Protein AF-A0A7C1C6P3-F1 (afdb_monomer)

pLDDT: mean 84.67, std 17.14, range [31.2, 98.12]

Sequence (356 aa):
MSQNGHCPDIPPSPVPVIIPATDHPIKVHDIDGEALKVLYRLRDAGFAGYLVGGGVRDLYLGQRPKDFDISTNARPGQLRKLFRNSRTIGRRFRLVQVFFRGGKIIEVSTLRSRSEYDINDIDKVLPSNNTFGTLPEDAFRRDLTINSLFYEIEHNTIIDYVGGVKDLDQGIIRIVGEPDRRVTRDPVRIMRVVRHAARNGFRIEEQSWQAIIRHRHKLDLCPPSRIRDELLRDLRSGKSEPWTRTVLKSRIFTTILPFYAEILDGARGRQRQQELLALTRVLDRLHGQSSDDYRIEIPDYMLFTTLLVPWAEERFDLLQQRLHGPAHHTLSREIRAELDSLFSERFNIKRLDKEA

Mean predicted aligned error: 8.85 Å

Foldseek 3Di:
DDDDDPPPPDPPQQAWDKAFPVRAQADPVLDDPVLVVVQVLCVVVVKHKWWFFPCVLCRRVVHRDPATEMEIQDDPVRVCVSQVQWDFDDDLFTWIWHADPPGDTHIYGFAQAQVVPPPPDPPDPDPPDGHGHDLSRSLLVDFWQLRSWIAGDPRRIIIHRACNVVCSVQLETETRDQQLSSCLRPVLSLLVSLLSCLLSVGYYDPRNLVSNLVCLLCVQVDALQSLLVSLLCCLQSLRVLSSLVVCLVSVSVCSSQVLCPCVLPDPCNVVLSVQLSVLSNVSSVLQVPADPVGGDDDDSVSSVCSVCVSVCCVVPVVVPDPDDDPVVVVSVVVSVVVCCVRCCVRNVCVCVVVPD

Structure (mmCIF, N/CA/C/O backbone):
data_AF-A0A7C1C6P3-F1
#
_entry.id   AF-A0A7C1C6P3-F1
#
loop_
_atom_site.group_PDB
_atom_site.id
_atom_site.type_symbol
_atom_site.label_atom_id
_atom_site.label_alt_id
_atom_site.label_comp_id
_atom_site.label_asym_id
_atom_site.label_entity_id
_atom_site.label_seq_id
_atom_site.pdbx_PDB_ins_code
_atom_site.Cartn_x
_atom_site.Cartn_y
_atom_site.Cartn_z
_atom_site.occupancy
_atom_site.B_iso_or_equiv
_atom_site.auth_seq_id
_atom_site.auth_comp_id
_atom_site.auth_asym_id
_atom_site.auth_atom_id
_atom_site.pdbx_PDB_model_num
ATOM 1 N N . MET A 1 1 ? 54.616 -21.916 -4.110 1.00 37.97 1 MET A N 1
ATOM 2 C CA . MET A 1 1 ? 53.605 -21.122 -3.381 1.00 37.97 1 MET A CA 1
ATOM 3 C C . MET A 1 1 ? 52.790 -20.343 -4.402 1.00 37.97 1 MET A C 1
ATOM 5 O O . MET A 1 1 ? 53.222 -19.284 -4.825 1.00 37.97 1 MET A O 1
ATOM 9 N N . SER A 1 2 ? 51.652 -20.886 -4.831 1.00 33.75 2 SER A N 1
ATOM 10 C CA . SER A 1 2 ? 50.686 -20.176 -5.677 1.00 33.75 2 SER A CA 1
ATOM 11 C C . SER A 1 2 ? 49.306 -20.503 -5.130 1.00 33.75 2 SER A C 1
ATOM 13 O O . SER A 1 2 ? 48.790 -21.593 -5.356 1.00 33.75 2 SER A O 1
ATOM 15 N N . GLN A 1 3 ? 48.762 -19.604 -4.311 1.00 35.50 3 GLN A N 1
ATOM 16 C CA . GLN A 1 3 ? 47.374 -19.696 -3.874 1.00 35.50 3 GLN A CA 1
ATOM 17 C C . GLN A 1 3 ? 46.509 -19.031 -4.942 1.00 35.50 3 GLN A C 1
ATOM 19 O O . GLN A 1 3 ? 46.567 -17.819 -5.140 1.00 35.50 3 GLN A O 1
ATOM 24 N N . ASN A 1 4 ? 45.747 -19.858 -5.654 1.00 35.75 4 ASN A N 1
ATOM 25 C CA . ASN A 1 4 ? 44.678 -19.425 -6.539 1.00 35.75 4 ASN A CA 1
ATOM 26 C C . ASN A 1 4 ? 43.612 -18.711 -5.703 1.00 35.75 4 ASN A C 1
ATOM 28 O O . ASN A 1 4 ? 43.002 -19.315 -4.820 1.00 35.75 4 ASN A O 1
ATOM 32 N N . GLY A 1 5 ? 43.399 -17.427 -5.991 1.00 34.41 5 GLY A N 1
ATOM 33 C CA . GLY A 1 5 ? 42.299 -16.652 -5.437 1.00 34.41 5 GLY A CA 1
ATOM 34 C C . GLY A 1 5 ? 40.970 -17.260 -5.871 1.00 34.41 5 GLY A C 1
ATOM 35 O O . GLY A 1 5 ? 40.598 -17.185 -7.039 1.00 34.41 5 GLY A O 1
ATOM 36 N N . HIS A 1 6 ? 40.270 -17.878 -4.923 1.00 33.25 6 HIS A N 1
ATOM 37 C CA . HIS A 1 6 ? 38.866 -18.238 -5.062 1.00 33.25 6 HIS A CA 1
ATOM 38 C C . HIS A 1 6 ? 38.069 -16.942 -5.256 1.00 33.25 6 HIS A C 1
ATOM 40 O O . HIS A 1 6 ? 37.935 -16.139 -4.332 1.00 33.25 6 HIS A O 1
ATOM 46 N N . CYS A 1 7 ? 37.574 -16.714 -6.472 1.00 32.69 7 CYS A N 1
ATOM 47 C CA . CYS A 1 7 ? 36.498 -15.758 -6.691 1.00 32.69 7 CYS A CA 1
ATOM 48 C C . CYS A 1 7 ? 35.269 -16.341 -5.975 1.00 32.69 7 CYS A C 1
ATOM 50 O O . CYS A 1 7 ? 34.936 -17.493 -6.253 1.00 32.69 7 CYS A O 1
ATOM 52 N N . PRO A 1 8 ? 34.637 -15.641 -5.019 1.00 39.59 8 PRO A N 1
ATOM 53 C CA . PRO A 1 8 ? 33.450 -16.174 -4.371 1.00 39.59 8 PRO A CA 1
ATOM 54 C C . PRO A 1 8 ? 32.361 -16.335 -5.433 1.00 39.59 8 PRO A C 1
ATOM 56 O O . PRO A 1 8 ? 32.031 -15.365 -6.117 1.00 39.59 8 PRO A O 1
ATOM 59 N N . ASP A 1 9 ? 31.844 -17.556 -5.580 1.00 36.41 9 ASP A N 1
ATOM 60 C CA . ASP A 1 9 ? 30.736 -17.883 -6.472 1.00 36.41 9 ASP A CA 1
ATOM 61 C C . ASP A 1 9 ? 29.579 -16.910 -6.221 1.00 36.41 9 ASP A C 1
ATOM 63 O O . ASP A 1 9 ? 28.888 -16.967 -5.200 1.00 36.41 9 ASP A O 1
ATOM 67 N N . ILE A 1 10 ? 29.389 -15.968 -7.146 1.00 42.03 10 ILE A N 1
ATOM 68 C CA . ILE A 1 10 ? 28.221 -15.095 -7.150 1.00 42.03 10 ILE A CA 1
ATOM 69 C C . ILE A 1 10 ? 27.036 -16.027 -7.421 1.00 42.03 10 ILE A C 1
ATOM 71 O O . ILE A 1 10 ? 27.019 -16.664 -8.479 1.00 42.03 10 ILE A O 1
ATOM 75 N N . PRO A 1 11 ? 26.057 -16.151 -6.505 1.00 47.84 11 PRO A N 1
ATOM 76 C CA . PRO A 1 11 ? 24.907 -17.007 -6.747 1.00 47.84 11 PRO A CA 1
ATOM 77 C C . PRO A 1 11 ? 24.248 -16.586 -8.068 1.00 47.84 11 PRO A C 1
ATOM 79 O O . PRO A 1 11 ? 24.132 -15.378 -8.319 1.00 47.84 11 PRO A O 1
ATOM 82 N N . PRO A 1 12 ? 23.836 -17.540 -8.926 1.00 52.31 12 PRO A N 1
ATOM 83 C CA . PRO A 1 12 ? 23.253 -17.214 -10.217 1.00 52.31 12 PRO A CA 1
ATOM 84 C C . PRO A 1 12 ? 22.088 -16.249 -10.010 1.00 52.31 12 PRO A C 1
ATOM 86 O O . PRO A 1 12 ? 21.225 -16.463 -9.152 1.00 52.31 12 PRO A O 1
ATOM 89 N N . SER A 1 13 ? 22.097 -15.149 -10.767 1.00 60.56 13 SER A N 1
ATOM 90 C CA . SER A 1 13 ? 21.002 -14.185 -10.720 1.00 60.56 13 SER A CA 1
ATOM 91 C C . SER A 1 13 ? 19.696 -14.920 -11.036 1.00 60.56 13 SER A C 1
ATOM 93 O O . SER A 1 13 ? 19.665 -15.694 -11.994 1.00 60.56 13 SER A O 1
ATOM 95 N N . PRO A 1 14 ? 18.635 -14.728 -10.236 1.00 77.56 14 PRO A N 1
ATOM 96 C CA . PRO A 1 14 ? 17.393 -15.465 -10.412 1.00 77.56 14 PRO A CA 1
ATOM 97 C C . PRO A 1 14 ? 16.841 -15.212 -11.815 1.00 77.56 14 PRO A C 1
ATOM 99 O O . PRO A 1 14 ? 16.717 -14.062 -12.240 1.00 77.56 14 PRO A O 1
ATOM 102 N N . VAL A 1 15 ? 16.550 -16.294 -12.537 1.00 86.31 15 VAL A N 1
ATOM 103 C CA . VAL A 1 15 ? 16.043 -16.238 -13.911 1.00 86.31 15 VAL A CA 1
ATOM 104 C C . VAL A 1 15 ? 14.578 -15.791 -13.867 1.00 86.31 15 VAL A C 1
ATOM 106 O O . VAL A 1 15 ? 13.793 -16.417 -13.150 1.00 86.31 15 VAL A O 1
ATOM 109 N N . PRO A 1 16 ? 14.193 -14.716 -14.577 1.00 93.38 16 PRO A N 1
ATOM 110 C CA . PRO A 1 16 ? 12.805 -14.281 -14.617 1.00 93.38 16 PRO A CA 1
ATOM 111 C C . PRO A 1 16 ? 11.959 -15.208 -15.489 1.00 93.38 16 PRO A C 1
ATOM 113 O O . PRO A 1 16 ? 12.439 -15.775 -16.472 1.00 93.38 16 PRO A O 1
ATOM 116 N N . VAL A 1 17 ? 10.669 -15.271 -15.181 1.00 95.75 17 VAL A N 1
ATOM 117 C CA . VAL A 1 17 ? 9.648 -15.691 -16.139 1.00 95.75 17 VAL A CA 1
ATOM 118 C C . VAL A 1 17 ? 9.300 -14.475 -16.994 1.00 95.75 17 VAL A C 1
ATOM 120 O O . VAL A 1 17 ? 8.946 -13.421 -16.463 1.00 95.75 17 VAL A O 1
ATOM 123 N N . ILE A 1 18 ? 9.432 -14.612 -18.312 1.00 96.81 18 ILE A N 1
ATOM 124 C CA . ILE A 1 18 ? 9.024 -13.591 -19.278 1.00 96.81 18 ILE A CA 1
ATOM 125 C C . ILE A 1 18 ? 7.661 -13.993 -19.824 1.00 96.81 18 ILE A C 1
ATOM 127 O O . ILE A 1 18 ? 7.536 -15.046 -20.446 1.00 96.81 18 ILE A O 1
ATOM 131 N N . ILE A 1 19 ? 6.649 -13.165 -19.581 1.00 97.00 19 ILE A N 1
ATOM 132 C CA . ILE A 1 19 ? 5.299 -13.373 -20.094 1.00 97.00 19 ILE A CA 1
ATOM 133 C C . ILE A 1 19 ? 5.159 -12.550 -21.382 1.00 97.00 19 ILE A C 1
ATOM 135 O O . ILE A 1 19 ? 5.253 -11.319 -21.313 1.00 97.00 19 ILE A O 1
ATOM 139 N N . PRO A 1 20 ? 4.977 -13.191 -22.551 1.00 96.69 20 PRO A N 1
ATOM 140 C CA . PRO A 1 20 ? 4.851 -12.491 -23.823 1.00 96.69 20 PRO A CA 1
ATOM 141 C C . PRO A 1 20 ? 3.512 -11.758 -23.956 1.00 96.69 20 PRO A C 1
ATOM 143 O O . PRO A 1 20 ? 2.540 -12.074 -23.272 1.00 96.69 20 PRO A O 1
ATOM 146 N N . ALA A 1 21 ? 3.441 -10.827 -24.911 1.00 95.00 21 ALA A N 1
ATOM 147 C CA . ALA A 1 21 ? 2.257 -10.006 -25.186 1.00 95.00 21 ALA A CA 1
ATOM 148 C C . ALA A 1 21 ? 0.962 -10.797 -25.463 1.00 95.00 21 ALA A C 1
ATOM 150 O O . ALA A 1 21 ? -0.143 -10.261 -25.321 1.00 95.00 21 ALA A O 1
ATOM 151 N N . THR A 1 22 ? 1.089 -12.050 -25.911 1.00 94.88 22 THR A N 1
ATOM 152 C CA . THR A 1 22 ? -0.028 -12.971 -26.167 1.00 94.88 22 THR A CA 1
ATOM 153 C C . THR A 1 22 ? -0.619 -13.557 -24.890 1.00 94.88 22 THR A C 1
ATOM 155 O O . THR A 1 22 ? -1.799 -13.898 -24.879 1.00 94.88 22 THR A O 1
ATOM 158 N N . ASP A 1 23 ? 0.171 -13.618 -23.818 1.00 95.25 23 ASP A N 1
ATOM 159 C CA . ASP A 1 23 ? -0.124 -14.399 -22.613 1.00 95.25 23 ASP A CA 1
ATOM 160 C C . ASP A 1 23 ? -0.458 -13.495 -21.416 1.00 95.25 23 ASP A C 1
ATOM 162 O O . ASP A 1 23 ? -0.578 -13.958 -20.284 1.00 95.25 23 ASP A O 1
ATOM 166 N N . HIS A 1 24 ? -0.629 -12.191 -21.653 1.00 95.88 24 HIS A N 1
ATOM 167 C CA . HIS A 1 24 ? -1.117 -11.245 -20.658 1.00 95.88 24 HIS A CA 1
ATOM 168 C C . HIS A 1 24 ? -2.112 -10.234 -21.255 1.00 95.88 24 HIS A C 1
ATOM 170 O O . HIS A 1 24 ? -2.052 -9.897 -22.445 1.00 95.88 24 HIS A O 1
ATOM 176 N N . PRO A 1 25 ? -3.019 -9.670 -20.437 1.00 95.25 25 PRO A N 1
ATOM 177 C CA . PRO A 1 25 ? -4.090 -8.811 -20.937 1.00 95.25 25 PRO A CA 1
ATOM 178 C C . PRO A 1 25 ? -3.646 -7.376 -21.249 1.00 95.25 25 PRO A C 1
ATOM 180 O O . PRO A 1 25 ? -4.317 -6.711 -22.032 1.00 95.25 25 PRO A O 1
ATOM 183 N N . ILE A 1 26 ? -2.518 -6.904 -20.700 1.00 94.94 26 ILE A N 1
ATOM 184 C CA . ILE A 1 26 ? -2.062 -5.509 -20.844 1.00 94.94 26 ILE A CA 1
ATOM 185 C C . ILE A 1 26 ? -1.855 -5.144 -22.319 1.00 94.94 26 ILE A C 1
ATOM 187 O O . ILE A 1 26 ? -1.098 -5.823 -23.021 1.00 94.94 26 ILE A O 1
ATOM 191 N N . LYS A 1 27 ? -2.478 -4.049 -22.774 1.00 91.56 27 LYS A N 1
ATOM 192 C CA . LYS A 1 27 ? -2.242 -3.460 -24.097 1.00 91.56 27 LYS A CA 1
ATOM 193 C C . LYS A 1 27 ? -1.621 -2.073 -23.969 1.00 91.56 27 LYS A C 1
ATOM 195 O O . LYS A 1 27 ? -1.894 -1.324 -23.039 1.00 91.56 27 LYS A O 1
ATOM 200 N N . VAL A 1 28 ? -0.802 -1.699 -24.954 1.00 88.31 28 VAL A N 1
ATOM 201 C CA . VAL A 1 28 ? -0.086 -0.409 -24.954 1.00 88.31 28 VAL A CA 1
ATOM 202 C C . VAL A 1 28 ? -1.040 0.784 -24.906 1.00 88.31 28 VAL A C 1
ATOM 204 O O . VAL A 1 28 ? -0.722 1.784 -24.278 1.00 88.31 28 VAL A O 1
ATOM 207 N N . HIS A 1 29 ? -2.216 0.683 -25.530 1.00 88.69 29 HIS A N 1
ATOM 208 C CA . HIS A 1 29 ? -3.196 1.771 -25.537 1.00 88.69 29 HIS A CA 1
ATOM 209 C C . HIS A 1 29 ? -3.880 1.999 -24.178 1.00 88.69 29 HIS A C 1
ATOM 211 O O . HIS A 1 29 ? -4.458 3.063 -23.979 1.00 88.69 29 HIS A O 1
ATOM 217 N N . ASP A 1 30 ? -3.793 1.039 -23.250 1.00 89.12 30 ASP A N 1
ATOM 218 C CA . ASP A 1 30 ? -4.269 1.195 -21.869 1.00 89.12 30 ASP A CA 1
ATOM 219 C C . ASP A 1 30 ? -3.255 1.948 -20.995 1.00 89.12 30 ASP A C 1
ATOM 221 O O . ASP A 1 30 ? -3.569 2.389 -19.886 1.00 89.12 30 ASP A O 1
ATOM 225 N N . ILE A 1 31 ? -2.020 2.091 -21.483 1.00 92.06 31 ILE A N 1
ATOM 226 C CA . ILE A 1 31 ? -0.960 2.817 -20.798 1.00 92.06 31 ILE A CA 1
ATOM 227 C C . ILE A 1 31 ? -1.128 4.303 -21.072 1.00 92.06 31 ILE A C 1
ATOM 229 O O . ILE A 1 31 ? -1.311 4.753 -22.203 1.00 92.06 31 ILE A O 1
ATOM 233 N N . ASP A 1 32 ? -0.983 5.077 -20.009 1.00 92.06 32 ASP A N 1
ATOM 234 C CA . ASP A 1 32 ? -1.021 6.520 -20.068 1.00 92.06 32 ASP A CA 1
ATOM 235 C C . ASP A 1 32 ? -0.038 7.122 -21.088 1.00 92.06 32 ASP A C 1
ATOM 237 O O . ASP A 1 32 ? 1.150 6.785 -21.117 1.00 92.06 32 ASP A O 1
ATOM 241 N N . GLY A 1 33 ? -0.521 8.059 -21.909 1.00 93.38 33 GLY A N 1
ATOM 242 C CA . GLY A 1 33 ? 0.264 8.641 -22.999 1.00 93.38 33 GLY A CA 1
ATOM 243 C C . GLY A 1 33 ? 1.524 9.375 -22.526 1.00 93.38 33 GLY A C 1
ATOM 244 O O . GLY A 1 33 ? 2.540 9.397 -23.224 1.00 93.38 33 GLY A O 1
ATOM 245 N N . GLU A 1 34 ? 1.498 9.975 -21.340 1.00 94.81 34 GLU A N 1
ATOM 246 C CA . GLU A 1 34 ? 2.629 10.667 -20.736 1.00 94.81 34 GLU A CA 1
ATOM 247 C C . GLU A 1 34 ? 3.630 9.677 -20.146 1.00 94.81 34 GLU A C 1
ATOM 249 O O . GLU A 1 34 ? 4.834 9.863 -20.339 1.00 94.81 34 GLU A O 1
ATOM 254 N N . ALA A 1 35 ? 3.159 8.587 -19.535 1.00 95.25 35 ALA A N 1
ATOM 255 C CA . ALA A 1 35 ? 4.024 7.479 -19.137 1.00 95.25 35 ALA A CA 1
ATOM 256 C C . ALA A 1 35 ? 4.732 6.852 -20.354 1.00 95.25 35 ALA A C 1
ATOM 258 O O . ALA A 1 35 ? 5.953 6.681 -20.333 1.00 95.25 35 ALA A O 1
ATOM 259 N N . LEU A 1 36 ? 4.009 6.611 -21.457 1.00 95.56 36 LEU A N 1
ATOM 260 C CA . LEU A 1 36 ? 4.594 6.126 -22.714 1.00 95.56 36 LEU A CA 1
ATOM 261 C C . LEU A 1 36 ? 5.660 7.080 -23.261 1.00 95.56 36 LEU A C 1
ATOM 263 O O . LEU A 1 36 ? 6.747 6.638 -23.630 1.00 95.56 36 LEU A O 1
ATOM 267 N N . LYS A 1 37 ? 5.408 8.396 -23.260 1.00 95.81 37 LYS A N 1
ATOM 268 C CA . LYS A 1 37 ? 6.408 9.401 -23.674 1.00 95.81 37 LYS A CA 1
ATOM 269 C C . LYS A 1 37 ? 7.685 9.326 -22.838 1.00 95.81 37 LYS A C 1
ATOM 271 O O . LYS A 1 37 ? 8.775 9.486 -23.387 1.00 95.81 37 LYS A O 1
ATOM 276 N N . VAL A 1 38 ? 7.573 9.102 -21.525 1.00 96.75 38 VAL A N 1
ATOM 277 C CA . VAL A 1 38 ? 8.745 8.921 -20.652 1.00 96.75 38 VAL A CA 1
ATOM 278 C C . VAL A 1 38 ? 9.511 7.653 -21.030 1.00 96.75 38 VAL A C 1
ATOM 280 O O . VAL A 1 38 ? 10.732 7.719 -21.177 1.00 96.75 38 VAL A O 1
ATOM 283 N N . LEU A 1 39 ? 8.819 6.528 -21.228 1.00 96.56 39 LEU A N 1
ATOM 284 C CA . LEU A 1 39 ? 9.438 5.248 -21.589 1.00 96.56 39 LEU A CA 1
ATOM 285 C C . LEU A 1 39 ? 10.145 5.310 -22.949 1.00 96.56 39 LEU A C 1
ATOM 287 O O . LEU A 1 39 ? 11.308 4.924 -23.043 1.00 96.56 39 LEU A O 1
ATOM 291 N N . TYR A 1 40 ? 9.499 5.873 -23.976 1.00 96.38 40 TYR A N 1
ATOM 292 C CA . TYR A 1 40 ? 10.125 6.061 -25.288 1.00 96.38 40 TYR A CA 1
ATOM 293 C C . TYR A 1 40 ? 11.360 6.957 -25.206 1.00 96.38 40 TYR A C 1
ATOM 295 O O . TYR A 1 40 ? 12.403 6.620 -25.754 1.00 96.38 40 TYR A O 1
ATOM 303 N N . ARG A 1 41 ? 11.299 8.053 -24.441 1.00 96.88 41 ARG A N 1
ATOM 304 C CA . ARG A 1 41 ? 12.448 8.952 -24.275 1.00 96.88 41 ARG A CA 1
ATOM 305 C C . ARG A 1 41 ? 13.617 8.305 -23.530 1.00 96.88 41 ARG A C 1
ATOM 307 O O . ARG A 1 41 ? 14.763 8.656 -23.799 1.00 96.88 41 ARG A O 1
ATOM 314 N N . LEU A 1 42 ? 13.348 7.395 -22.591 1.00 96.81 42 LEU A N 1
ATOM 315 C CA . LEU A 1 42 ? 14.387 6.583 -21.950 1.00 96.81 42 LEU A CA 1
ATOM 316 C C . LEU A 1 42 ? 15.039 5.640 -22.964 1.00 96.81 42 LEU A C 1
ATOM 318 O O . LEU A 1 42 ? 16.264 5.656 -23.082 1.00 96.81 42 LEU A O 1
ATOM 322 N N . ARG A 1 43 ? 14.226 4.901 -23.728 1.00 95.38 43 ARG A N 1
ATOM 323 C CA . ARG A 1 43 ? 14.688 3.978 -24.774 1.00 95.38 43 ARG A CA 1
ATOM 324 C C . ARG A 1 43 ? 15.555 4.686 -25.812 1.00 95.38 43 ARG A C 1
ATOM 326 O O . ARG A 1 43 ? 16.671 4.253 -26.072 1.00 95.38 43 ARG A O 1
ATOM 333 N N . ASP A 1 44 ? 15.080 5.805 -26.354 1.00 96.00 44 ASP A N 1
ATOM 334 C CA . ASP A 1 44 ? 15.781 6.560 -27.402 1.00 96.00 44 ASP A CA 1
ATOM 335 C C . ASP A 1 44 ? 17.108 7.161 -26.897 1.00 96.00 44 ASP A C 1
ATOM 337 O O . ASP A 1 44 ? 18.013 7.443 -27.678 1.00 96.00 44 ASP A O 1
ATOM 341 N N . ALA A 1 45 ? 17.249 7.329 -25.578 1.00 95.81 45 ALA A N 1
ATOM 342 C CA . ALA A 1 45 ? 18.487 7.738 -24.921 1.00 95.81 45 ALA A CA 1
ATOM 343 C C . ALA A 1 45 ? 19.391 6.555 -24.506 1.00 95.81 45 ALA A C 1
ATOM 345 O O . ALA A 1 45 ? 20.413 6.779 -23.853 1.00 95.81 45 ALA A O 1
ATOM 346 N N . GLY A 1 46 ? 19.029 5.316 -24.858 1.00 95.19 46 GLY A N 1
ATOM 347 C CA . GLY A 1 46 ? 19.784 4.098 -24.551 1.00 95.19 46 GLY A CA 1
ATOM 348 C C . GLY A 1 46 ? 19.603 3.571 -23.123 1.00 95.19 46 GLY A C 1
ATOM 349 O O . GLY A 1 46 ? 20.426 2.787 -22.649 1.00 95.19 46 GLY A O 1
ATOM 350 N N . PHE A 1 47 ? 18.561 4.005 -22.410 1.00 95.25 47 PHE A N 1
ATOM 351 C CA . PHE A 1 47 ? 18.230 3.507 -21.074 1.00 95.25 47 PHE A CA 1
ATOM 352 C C . PHE A 1 47 ? 17.087 2.497 -21.123 1.00 95.25 47 PHE A C 1
ATOM 354 O O . PHE A 1 47 ? 16.136 2.644 -21.887 1.00 95.25 47 PHE A O 1
ATOM 361 N N . ALA A 1 48 ? 17.134 1.520 -20.222 1.00 93.44 48 ALA A N 1
ATOM 362 C CA . ALA A 1 48 ? 16.012 0.626 -19.988 1.00 93.44 48 ALA A CA 1
ATOM 363 C C . ALA A 1 48 ? 14.931 1.352 -19.176 1.00 93.44 48 ALA A C 1
ATOM 365 O O . ALA A 1 48 ? 15.253 2.069 -18.223 1.00 93.44 48 ALA A O 1
ATOM 366 N N . GLY A 1 49 ? 13.660 1.159 -19.519 1.00 95.12 49 GLY A N 1
ATOM 367 C CA . GLY A 1 49 ? 12.523 1.769 -18.833 1.00 95.12 49 GLY A CA 1
ATOM 368 C C . GLY A 1 49 ? 11.390 0.767 -18.667 1.00 95.12 49 GLY A C 1
ATOM 369 O O . GLY A 1 49 ? 10.970 0.148 -19.639 1.00 95.12 49 GLY A O 1
ATOM 370 N N . TYR A 1 50 ? 10.894 0.639 -17.441 1.00 96.44 50 TYR A N 1
ATOM 371 C CA . TYR A 1 50 ? 9.872 -0.335 -17.076 1.00 96.44 50 TYR A CA 1
ATOM 372 C C . TYR A 1 50 ? 8.738 0.353 -16.333 1.00 96.44 50 TYR A C 1
ATOM 374 O O . TYR A 1 50 ? 8.998 1.109 -15.395 1.00 96.44 50 TYR A O 1
ATOM 382 N N . LEU A 1 51 ? 7.492 0.052 -16.693 1.00 96.12 51 LEU A N 1
ATOM 383 C CA . LEU A 1 51 ? 6.373 0.291 -15.784 1.00 96.12 51 LEU A CA 1
ATOM 384 C C . LEU A 1 51 ? 6.471 -0.689 -14.622 1.00 96.12 51 LEU A C 1
ATOM 386 O O . LEU A 1 51 ? 6.847 -1.845 -14.816 1.00 96.12 51 LEU A O 1
ATOM 390 N N . VAL A 1 52 ? 6.134 -0.236 -13.417 1.00 94.25 52 VAL A N 1
ATOM 391 C CA . VAL A 1 52 ? 6.266 -1.049 -12.204 1.00 94.25 52 VAL A CA 1
ATOM 392 C C . VAL A 1 52 ? 5.106 -0.853 -11.234 1.00 94.25 52 VAL A C 1
ATOM 394 O O . VAL A 1 52 ? 4.328 0.093 -11.329 1.00 94.25 52 VAL A O 1
ATOM 397 N N . GLY A 1 53 ? 5.033 -1.719 -10.222 1.00 88.75 53 GLY A N 1
ATOM 398 C CA . GLY A 1 53 ? 4.206 -1.471 -9.044 1.00 88.75 53 GLY A CA 1
ATOM 399 C C . GLY A 1 53 ? 2.711 -1.623 -9.299 1.00 88.75 53 GLY A C 1
ATOM 400 O O . GLY A 1 53 ? 2.268 -2.563 -9.955 1.00 88.75 53 GLY A O 1
ATOM 401 N N . GLY A 1 54 ? 1.931 -0.708 -8.719 1.00 88.75 54 GLY A N 1
ATOM 402 C CA . GLY A 1 54 ? 0.472 -0.757 -8.784 1.00 88.75 54 GLY A CA 1
ATOM 403 C C . GLY A 1 54 ? -0.078 -0.600 -10.199 1.00 88.75 54 GLY A C 1
ATOM 404 O O . GLY A 1 54 ? -1.103 -1.201 -10.489 1.00 88.75 54 GLY A O 1
ATOM 405 N N . GLY A 1 55 ? 0.617 0.134 -11.076 1.00 92.12 55 GLY A N 1
ATOM 406 C CA . GLY A 1 55 ? 0.175 0.341 -12.453 1.00 92.12 55 GLY A CA 1
ATOM 407 C C . GLY A 1 55 ? 0.142 -0.951 -13.264 1.00 92.12 55 GLY A C 1
ATOM 408 O O . GLY A 1 55 ? -0.867 -1.245 -13.890 1.00 92.12 55 GLY A O 1
ATOM 409 N N . VAL A 1 56 ? 1.195 -1.772 -13.183 1.00 95.50 56 VAL A N 1
ATOM 410 C CA . VAL A 1 56 ? 1.247 -3.063 -13.896 1.00 95.50 56 VAL A CA 1
ATOM 411 C C . VAL A 1 56 ? 0.171 -4.017 -13.380 1.00 95.50 56 VAL A C 1
ATOM 413 O O . VAL A 1 56 ? -0.536 -4.624 -14.177 1.00 95.50 56 VAL A O 1
ATOM 416 N N . ARG A 1 57 ? -0.004 -4.104 -12.053 1.00 95.56 57 ARG A N 1
ATOM 417 C CA . ARG A 1 57 ? -1.086 -4.887 -11.435 1.00 95.56 57 ARG A CA 1
ATOM 418 C C . ARG A 1 57 ? -2.457 -4.438 -11.930 1.00 95.56 57 ARG A C 1
ATOM 420 O O . ARG A 1 57 ? -3.260 -5.274 -12.324 1.00 95.56 57 ARG A O 1
ATOM 427 N N . ASP A 1 58 ? -2.743 -3.142 -11.825 1.00 94.50 58 ASP A N 1
ATOM 428 C CA . ASP A 1 58 ? -4.072 -2.608 -12.115 1.00 94.50 58 ASP A CA 1
ATOM 429 C C . ASP A 1 58 ? -4.399 -2.835 -13.604 1.00 94.50 58 ASP A C 1
ATOM 431 O O . ASP A 1 58 ? -5.466 -3.369 -13.899 1.00 94.50 58 ASP A O 1
ATOM 435 N N . LEU A 1 59 ? -3.443 -2.600 -14.517 1.00 94.94 59 LEU A N 1
ATOM 436 C CA . LEU A 1 59 ? -3.578 -2.941 -15.941 1.00 94.94 59 LEU A CA 1
ATOM 437 C C . LEU A 1 59 ? -3.818 -4.438 -16.172 1.00 94.94 59 LEU A C 1
ATOM 439 O O . LEU A 1 59 ? -4.683 -4.806 -16.962 1.00 94.94 59 LEU A O 1
ATOM 443 N N . TYR A 1 60 ? -3.075 -5.309 -15.481 1.00 96.12 60 TYR A N 1
ATOM 444 C CA . TYR A 1 60 ? -3.246 -6.758 -15.608 1.00 96.12 60 TYR A CA 1
ATOM 445 C C . TYR A 1 60 ? -4.654 -7.206 -15.190 1.00 96.12 60 TYR A C 1
ATOM 447 O O . TYR A 1 60 ? -5.241 -8.090 -15.801 1.00 96.12 60 TYR A O 1
ATOM 455 N N . LEU A 1 61 ? -5.233 -6.561 -14.177 1.00 94.06 61 LEU A N 1
ATOM 456 C CA . LEU A 1 61 ? -6.593 -6.833 -13.705 1.00 94.06 61 LEU A CA 1
ATOM 457 C C . LEU A 1 61 ? -7.684 -6.125 -14.533 1.00 94.06 61 LEU A C 1
ATOM 459 O O . LEU A 1 61 ? -8.846 -6.128 -14.125 1.00 94.06 61 LEU A O 1
ATOM 463 N N . GLY A 1 62 ? -7.331 -5.489 -15.658 1.00 91.56 62 GLY A N 1
ATOM 464 C CA . GLY A 1 62 ? -8.265 -4.734 -16.500 1.00 91.56 62 GLY A CA 1
ATOM 465 C C . GLY A 1 62 ? -8.777 -3.439 -15.856 1.00 91.56 62 GLY A C 1
ATOM 466 O O . GLY A 1 62 ? -9.823 -2.921 -16.243 1.00 91.56 62 GLY A O 1
ATOM 467 N N . GLN A 1 63 ? -8.076 -2.924 -14.845 1.00 90.06 63 GLN A N 1
ATOM 468 C CA . GLN A 1 63 ? -8.400 -1.679 -14.154 1.00 90.06 63 GLN A CA 1
ATOM 469 C C . GLN A 1 63 ? -7.558 -0.525 -14.704 1.00 90.06 63 GLN A C 1
ATOM 471 O O . GLN A 1 63 ? -6.430 -0.713 -15.155 1.00 90.06 63 GLN A O 1
ATOM 476 N N . ARG A 1 64 ? -8.075 0.703 -14.600 1.00 86.62 64 ARG A N 1
ATOM 477 C CA . ARG A 1 64 ? -7.295 1.909 -14.906 1.00 86.62 64 ARG A CA 1
ATOM 478 C C . ARG A 1 64 ? -6.390 2.275 -13.723 1.00 86.62 64 ARG A C 1
ATOM 480 O O . ARG A 1 64 ? -6.915 2.530 -12.633 1.00 86.62 64 ARG A O 1
ATOM 487 N N . PRO A 1 65 ? -5.058 2.335 -13.901 1.00 87.88 65 PRO A N 1
ATOM 488 C CA . PRO A 1 65 ? -4.160 2.818 -12.860 1.00 87.88 65 PRO A CA 1
ATOM 489 C C . PRO A 1 65 ? -4.449 4.272 -12.493 1.00 87.88 65 PRO A C 1
ATOM 491 O O . PRO A 1 65 ? -4.726 5.095 -13.363 1.00 87.88 65 PRO A O 1
ATOM 494 N N . LYS A 1 66 ? -4.334 4.598 -11.201 1.00 79.19 66 LYS A N 1
ATOM 495 C CA . LYS A 1 66 ? -4.412 5.992 -10.727 1.00 79.19 66 LYS A CA 1
ATOM 496 C C . LYS A 1 66 ? -3.123 6.760 -11.015 1.00 79.19 66 LYS A C 1
ATOM 498 O O . LYS A 1 66 ? -3.176 7.916 -11.409 1.00 79.19 66 LYS A O 1
ATOM 503 N N . ASP A 1 67 ? -1.994 6.078 -10.846 1.00 84.44 67 ASP A N 1
ATOM 504 C CA . ASP A 1 67 ? -0.651 6.622 -10.997 1.00 84.44 67 ASP A CA 1
ATOM 505 C C . ASP A 1 67 ? 0.208 5.624 -11.785 1.00 84.44 67 ASP A C 1
ATOM 507 O O . ASP A 1 67 ? 0.029 4.405 -11.667 1.00 84.44 67 ASP A O 1
ATOM 511 N N . PHE A 1 68 ? 1.147 6.140 -12.579 1.00 89.69 68 PHE A N 1
ATOM 512 C CA . PHE A 1 68 ? 2.114 5.342 -13.330 1.00 89.69 68 PHE A CA 1
ATOM 513 C C . PHE A 1 68 ? 3.522 5.597 -12.797 1.00 89.69 68 PHE A C 1
ATOM 515 O O . PHE A 1 68 ? 4.069 6.693 -12.943 1.00 89.69 68 PHE A O 1
ATOM 522 N N . ASP A 1 69 ? 4.113 4.549 -12.227 1.00 93.88 69 ASP A N 1
ATOM 523 C CA . ASP A 1 69 ? 5.493 4.546 -11.756 1.00 93.88 69 ASP A CA 1
ATOM 524 C C . ASP A 1 69 ? 6.403 3.894 -12.796 1.00 93.88 69 ASP A C 1
ATOM 526 O O . ASP A 1 69 ? 6.106 2.813 -13.318 1.00 93.88 69 ASP A O 1
ATOM 530 N N . ILE A 1 70 ? 7.550 4.523 -13.052 1.00 96.00 70 ILE A N 1
ATOM 531 C CA . ILE A 1 70 ? 8.580 4.012 -13.956 1.00 96.00 70 ILE A CA 1
ATOM 532 C C . ILE A 1 70 ? 9.861 3.720 -13.174 1.00 96.00 70 ILE A C 1
ATOM 534 O O . ILE A 1 70 ? 10.329 4.525 -12.361 1.00 96.00 70 ILE A O 1
ATOM 538 N N . SER A 1 71 ? 10.474 2.572 -13.450 1.00 94.94 71 SER A N 1
ATOM 539 C CA . SER A 1 71 ? 11.825 2.238 -13.002 1.00 94.94 71 SER A CA 1
ATOM 540 C C . SER A 1 71 ? 12.790 2.130 -14.180 1.00 94.94 71 SER A C 1
ATOM 542 O O . SER A 1 71 ? 12.422 1.696 -15.267 1.00 94.94 71 SER A O 1
ATOM 544 N N . THR A 1 72 ? 14.040 2.542 -13.977 1.00 94.88 72 THR A N 1
ATOM 545 C CA . THR A 1 72 ? 15.060 2.606 -15.036 1.00 94.88 72 THR A CA 1
ATOM 546 C C . THR A 1 72 ? 16.466 2.362 -14.496 1.00 94.88 72 THR A C 1
ATOM 548 O O . THR A 1 72 ? 16.733 2.555 -13.309 1.00 94.88 72 THR A O 1
ATOM 551 N N . ASN A 1 73 ? 17.395 1.964 -15.365 1.00 91.94 73 ASN A N 1
ATOM 552 C CA . ASN A 1 73 ? 18.825 1.924 -15.049 1.00 91.94 73 ASN A CA 1
ATOM 553 C C . ASN A 1 73 ? 19.498 3.316 -15.102 1.00 91.94 73 ASN A C 1
ATOM 555 O O . ASN A 1 73 ? 20.651 3.455 -14.689 1.00 91.94 73 ASN A O 1
ATOM 559 N N . ALA A 1 74 ? 18.800 4.360 -15.569 1.00 91.25 74 ALA A N 1
ATOM 560 C CA . ALA A 1 74 ? 19.315 5.726 -15.599 1.00 91.25 74 ALA A CA 1
ATOM 561 C C . ALA A 1 74 ? 19.468 6.313 -14.185 1.00 91.25 74 ALA A C 1
ATOM 563 O O . ALA A 1 74 ? 18.537 6.307 -13.375 1.00 91.25 74 ALA A O 1
ATOM 564 N N . ARG A 1 75 ? 20.633 6.900 -13.889 1.00 88.25 75 ARG A N 1
ATOM 565 C CA . ARG A 1 75 ? 20.906 7.550 -12.595 1.00 88.25 75 ARG A CA 1
ATOM 566 C C . ARG A 1 75 ? 20.168 8.892 -12.478 1.00 88.25 75 ARG A C 1
ATOM 568 O O . ARG A 1 75 ? 19.978 9.567 -13.492 1.00 88.25 75 ARG A O 1
ATOM 575 N N . PRO A 1 76 ? 19.882 9.404 -11.262 1.00 87.12 76 PRO A N 1
ATOM 576 C CA . PRO A 1 76 ? 19.146 10.664 -11.083 1.00 87.12 76 PRO A CA 1
ATOM 577 C C . PRO A 1 76 ? 19.774 11.876 -11.793 1.00 87.12 76 PRO A C 1
ATOM 579 O O . PRO A 1 76 ? 19.077 12.786 -12.234 1.00 87.12 76 PRO A O 1
ATOM 582 N N . GLY A 1 77 ? 21.106 11.908 -11.928 1.00 86.94 77 GLY A N 1
ATOM 583 C CA . GLY A 1 77 ? 21.800 12.945 -12.697 1.00 86.94 77 GLY A CA 1
ATOM 584 C C . GLY A 1 77 ? 21.546 12.861 -14.207 1.00 86.94 77 GLY A C 1
ATOM 585 O O . GLY A 1 77 ? 21.376 13.897 -14.843 1.00 86.94 77 GLY A O 1
ATOM 586 N N . GLN A 1 78 ? 21.484 11.650 -14.766 1.00 91.19 78 GLN A N 1
ATOM 587 C CA . GLN A 1 78 ? 21.159 11.412 -16.177 1.00 91.19 78 GLN A CA 1
ATOM 588 C C . GLN A 1 78 ? 19.682 11.714 -16.443 1.00 9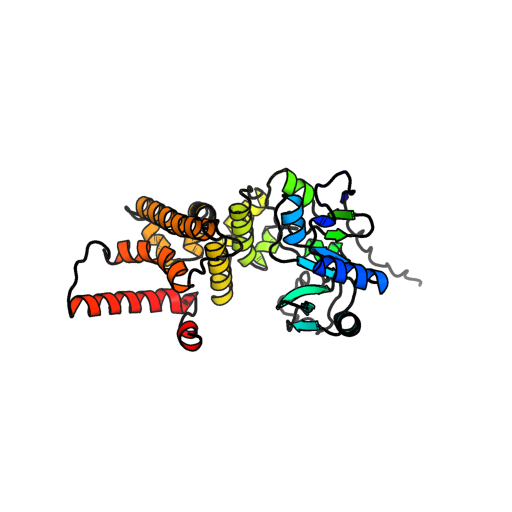1.19 78 GLN A C 1
ATOM 590 O O . GLN A 1 78 ? 19.372 12.402 -17.410 1.00 91.19 78 GLN A O 1
ATOM 595 N N . LEU A 1 79 ? 18.795 11.317 -15.526 1.00 92.06 79 LEU A N 1
ATOM 596 C CA . LEU A 1 79 ? 17.367 11.624 -15.595 1.00 92.06 79 LEU A CA 1
ATOM 597 C C . LEU A 1 79 ? 17.088 13.128 -15.639 1.00 92.06 79 LEU A C 1
ATOM 599 O O . LEU A 1 79 ? 16.328 13.571 -16.490 1.00 92.06 79 LEU A O 1
ATOM 603 N N . ARG A 1 80 ? 17.754 13.938 -14.806 1.00 90.69 80 ARG A N 1
ATOM 604 C CA . ARG A 1 80 ? 17.605 15.407 -14.856 1.00 90.69 80 ARG A CA 1
ATOM 605 C C . ARG A 1 80 ? 18.101 16.025 -16.164 1.00 90.69 80 ARG A C 1
ATOM 607 O O . ARG A 1 80 ? 17.554 17.028 -16.610 1.00 90.69 80 ARG A O 1
ATOM 614 N N . LYS A 1 81 ? 19.148 15.456 -16.771 1.00 92.44 81 LYS A N 1
ATOM 615 C CA . LYS A 1 81 ? 19.636 15.904 -18.086 1.00 92.44 81 LYS A CA 1
ATOM 616 C C . LYS A 1 81 ? 18.649 15.531 -19.193 1.00 92.44 81 LYS A C 1
ATOM 618 O O . LYS A 1 81 ? 18.405 16.342 -20.084 1.00 92.44 81 LYS A O 1
ATOM 623 N N . LEU A 1 82 ? 18.083 14.326 -19.115 1.00 94.88 82 LEU A N 1
ATOM 624 C CA . LEU A 1 82 ? 17.138 13.800 -20.093 1.00 94.88 82 LEU A CA 1
ATOM 625 C C . LEU A 1 82 ? 15.788 14.521 -20.022 1.00 94.88 82 LEU A C 1
ATOM 627 O O . LEU A 1 82 ? 15.267 14.937 -21.053 1.00 94.88 82 LEU A O 1
ATOM 631 N N . PHE A 1 83 ? 15.261 14.728 -18.816 1.00 95.00 83 PHE A N 1
ATOM 632 C CA . PHE A 1 83 ? 13.988 15.388 -18.536 1.00 95.00 83 PHE A CA 1
ATOM 633 C C . PHE A 1 83 ? 14.236 16.752 -17.886 1.00 95.00 83 PHE A C 1
ATOM 635 O O . PHE A 1 83 ? 14.283 16.876 -16.663 1.00 95.00 83 PHE A O 1
ATOM 642 N N . ARG A 1 84 ? 14.394 17.801 -18.702 1.00 91.88 84 ARG A N 1
ATOM 643 C CA . ARG A 1 84 ? 14.641 19.171 -18.201 1.00 91.88 84 ARG A CA 1
ATOM 644 C C . ARG A 1 84 ? 13.480 19.720 -17.361 1.00 91.88 84 ARG A C 1
ATOM 646 O O . ARG A 1 84 ? 13.685 20.528 -16.467 1.00 91.88 84 ARG A O 1
ATOM 653 N N . ASN A 1 85 ? 12.273 19.243 -17.634 1.00 93.62 85 ASN A N 1
ATOM 654 C CA . ASN A 1 85 ? 11.033 19.476 -16.901 1.00 93.62 85 ASN A CA 1
ATOM 655 C C . ASN A 1 85 ? 10.862 18.464 -15.753 1.00 93.62 85 ASN A C 1
ATOM 657 O O . ASN A 1 85 ? 9.846 17.773 -15.682 1.00 93.62 85 ASN A O 1
ATOM 661 N N . SER A 1 86 ? 11.859 18.328 -14.875 1.00 94.56 86 SER A N 1
ATOM 662 C CA . SER A 1 86 ? 11.786 17.385 -13.755 1.00 94.56 86 SER A CA 1
ATOM 663 C C . SER A 1 86 ? 12.344 17.935 -12.446 1.00 94.56 86 SER A C 1
ATOM 665 O O . SER A 1 86 ? 13.167 18.851 -12.429 1.00 94.56 86 SER A O 1
ATOM 667 N N . ARG A 1 87 ? 11.909 17.345 -11.328 1.00 92.12 87 ARG A N 1
ATOM 668 C CA . ARG A 1 87 ? 12.426 17.621 -9.982 1.00 92.12 87 ARG A CA 1
ATOM 669 C C . ARG A 1 87 ? 12.810 16.320 -9.297 1.00 92.12 87 ARG A C 1
ATOM 671 O O . ARG A 1 87 ? 12.058 15.354 -9.321 1.00 92.12 87 ARG A O 1
ATOM 678 N N . THR A 1 88 ? 13.960 16.304 -8.629 1.00 88.62 88 THR A N 1
ATOM 679 C CA . THR A 1 88 ? 14.315 15.195 -7.737 1.00 88.62 88 THR A CA 1
ATOM 680 C C . THR A 1 88 ? 13.703 15.421 -6.359 1.00 88.62 88 THR A C 1
ATOM 682 O O . THR A 1 88 ? 13.914 16.472 -5.756 1.00 88.62 88 THR A O 1
ATOM 685 N N . ILE A 1 89 ? 12.980 14.427 -5.855 1.00 85.62 89 ILE A N 1
ATOM 686 C CA . ILE A 1 89 ? 12.430 14.391 -4.500 1.00 85.62 89 ILE A CA 1
ATOM 687 C C . ILE A 1 89 ? 13.029 13.223 -3.713 1.00 85.62 89 ILE A C 1
ATOM 689 O O . ILE A 1 89 ? 13.528 12.255 -4.285 1.00 85.62 89 ILE A O 1
ATOM 693 N N . GLY A 1 90 ? 12.954 13.317 -2.386 1.00 71.25 90 GLY A N 1
ATOM 694 C CA . GLY A 1 90 ? 13.447 12.288 -1.475 1.00 71.25 90 GLY A CA 1
ATOM 695 C C . GLY A 1 90 ? 14.942 12.415 -1.169 1.00 71.25 90 GLY A C 1
ATOM 696 O O . GLY A 1 90 ? 15.783 12.593 -2.047 1.00 71.25 90 GLY A O 1
ATOM 697 N N . ARG A 1 91 ? 15.278 12.332 0.125 1.00 62.78 91 ARG A N 1
ATOM 698 C CA . ARG A 1 91 ? 16.670 12.403 0.606 1.00 62.78 91 ARG A CA 1
ATOM 699 C C . ARG A 1 91 ? 17.413 11.080 0.414 1.00 62.78 91 ARG A C 1
ATOM 701 O O . ARG A 1 91 ? 18.505 11.077 -0.141 1.00 62.78 91 ARG A O 1
ATOM 708 N N . ARG A 1 92 ? 16.805 9.978 0.872 1.00 59.19 92 ARG A N 1
ATOM 709 C CA . ARG A 1 92 ? 17.364 8.615 0.798 1.00 59.19 92 ARG A CA 1
ATOM 710 C C . ARG A 1 92 ? 17.030 7.940 -0.532 1.00 59.19 92 ARG A C 1
ATOM 712 O O . ARG A 1 92 ? 17.914 7.476 -1.232 1.00 59.19 92 ARG A O 1
ATOM 719 N N . PHE A 1 93 ? 15.759 7.977 -0.927 1.00 65.62 93 PHE A N 1
ATOM 720 C CA . PHE A 1 93 ? 15.298 7.434 -2.204 1.00 65.62 93 PHE A CA 1
ATOM 721 C C . PHE A 1 93 ? 15.045 8.579 -3.171 1.00 65.62 93 PHE A C 1
ATOM 723 O O . PHE A 1 93 ? 14.022 9.252 -3.074 1.00 65.62 93 PHE A O 1
ATOM 730 N N . ARG A 1 94 ? 16.001 8.828 -4.066 1.00 73.94 94 ARG A N 1
ATOM 731 C CA . ARG A 1 94 ? 15.879 9.886 -5.072 1.00 73.94 94 ARG A CA 1
ATOM 732 C C . ARG A 1 94 ? 14.901 9.442 -6.159 1.00 73.94 94 ARG A C 1
ATOM 734 O O . ARG A 1 94 ? 15.269 8.649 -7.022 1.00 73.94 94 ARG A O 1
ATOM 741 N N . LEU A 1 95 ? 13.673 9.948 -6.102 1.00 85.56 95 LEU A N 1
ATOM 742 C CA . LEU A 1 95 ? 12.681 9.830 -7.174 1.00 85.56 95 LEU A CA 1
ATOM 743 C C . LEU A 1 95 ? 12.765 11.083 -8.047 1.00 85.56 95 LEU A C 1
ATOM 745 O O . LEU A 1 95 ? 13.004 12.180 -7.542 1.00 85.56 95 LEU A O 1
ATOM 749 N N . VAL A 1 96 ? 12.591 10.936 -9.352 1.00 92.00 96 VAL A N 1
ATOM 750 C CA . VAL A 1 96 ? 12.537 12.048 -10.301 1.00 92.00 96 VAL A CA 1
ATOM 751 C C . VAL A 1 96 ? 11.101 12.189 -10.777 1.00 92.00 96 VAL A C 1
ATOM 753 O O . VAL A 1 96 ? 10.580 11.311 -11.449 1.00 92.00 96 VAL A O 1
ATOM 756 N N . GLN A 1 97 ? 10.465 13.299 -10.428 1.00 94.75 97 GLN A N 1
ATOM 757 C CA . GLN A 1 97 ? 9.128 13.652 -10.891 1.00 94.75 97 GLN A CA 1
ATOM 758 C C . GLN A 1 97 ? 9.248 14.414 -12.209 1.00 94.75 97 GLN A C 1
ATOM 760 O O . GLN A 1 97 ? 9.883 15.470 -12.242 1.00 94.75 97 GLN A O 1
ATOM 765 N N . VAL A 1 98 ? 8.678 13.876 -13.287 1.00 95.00 98 VAL A N 1
ATOM 766 C CA . VAL A 1 98 ? 8.627 14.506 -14.614 1.00 95.00 98 VAL A CA 1
ATOM 767 C C . VAL A 1 98 ? 7.272 15.186 -14.783 1.00 95.00 98 VAL A C 1
ATOM 769 O O . VAL A 1 98 ? 6.235 14.541 -14.641 1.00 95.00 98 VAL A O 1
ATOM 772 N N . PHE A 1 99 ? 7.280 16.485 -15.082 1.00 94.88 99 PHE A N 1
ATOM 773 C CA . PHE A 1 99 ? 6.071 17.309 -15.144 1.00 94.88 99 PHE A CA 1
ATOM 774 C C . PHE A 1 99 ? 5.545 17.444 -16.569 1.00 94.88 99 PHE A C 1
ATOM 776 O O . PHE A 1 99 ? 6.288 17.817 -17.478 1.00 94.88 99 PHE A O 1
ATOM 783 N N . PHE A 1 100 ? 4.250 17.233 -16.755 1.00 93.44 100 PHE A N 1
ATOM 784 C CA . PHE A 1 100 ? 3.556 17.441 -18.021 1.00 93.44 100 PHE A CA 1
ATOM 785 C C . PHE A 1 100 ? 2.568 18.610 -17.927 1.00 93.44 100 PHE A C 1
ATOM 787 O O . PHE A 1 100 ? 2.267 19.126 -16.848 1.00 93.44 100 PHE A O 1
ATOM 794 N N . ARG A 1 101 ? 2.079 19.074 -19.086 1.00 88.75 101 ARG A N 1
ATOM 795 C CA . ARG A 1 101 ? 1.005 20.079 -19.134 1.00 88.75 101 ARG A CA 1
ATOM 796 C C . ARG A 1 101 ? -0.250 19.521 -18.448 1.00 88.75 101 ARG A C 1
ATOM 798 O O . ARG A 1 101 ? -0.463 18.315 -18.458 1.00 88.75 101 ARG A O 1
ATOM 805 N N . GLY A 1 102 ? -1.058 20.396 -17.850 1.00 84.25 102 GLY A N 1
ATOM 806 C CA . GLY A 1 102 ? -2.255 19.984 -17.103 1.00 84.25 102 GLY A CA 1
ATOM 807 C C . GLY A 1 102 ? -1.979 19.464 -15.687 1.00 84.25 102 GLY A C 1
ATOM 808 O O . GLY A 1 102 ? -2.847 18.841 -15.096 1.00 84.25 102 GLY A O 1
ATOM 809 N N . GLY A 1 103 ? -0.780 19.698 -15.136 1.00 85.12 103 GLY A N 1
ATOM 810 C CA . GLY A 1 103 ? -0.450 19.358 -13.744 1.00 85.12 103 GLY A CA 1
ATOM 811 C C . GLY A 1 103 ? -0.101 17.888 -13.501 1.00 85.12 103 GLY A C 1
ATOM 812 O O . GLY A 1 103 ? 0.156 17.503 -12.364 1.00 85.12 103 GLY A O 1
ATOM 813 N N . LYS A 1 104 ? -0.049 17.070 -14.555 1.00 89.75 104 LYS A N 1
ATOM 814 C CA . LYS A 1 104 ? 0.263 15.645 -14.461 1.00 89.75 104 LYS A CA 1
ATOM 815 C C . LYS A 1 104 ? 1.736 15.397 -14.148 1.00 89.75 104 LYS A C 1
ATOM 817 O O . LYS A 1 104 ? 2.625 16.064 -14.687 1.00 89.75 104 LYS A O 1
ATOM 822 N N . ILE A 1 105 ? 1.986 14.404 -13.301 1.00 93.06 105 ILE A N 1
ATOM 823 C CA . ILE A 1 105 ? 3.318 14.033 -12.826 1.00 93.06 105 ILE A CA 1
ATOM 824 C C . ILE A 1 105 ? 3.529 12.545 -13.087 1.00 93.06 105 ILE A C 1
ATOM 826 O O . ILE A 1 105 ? 2.677 11.736 -12.738 1.00 93.06 105 ILE A O 1
ATOM 830 N N . ILE A 1 106 ? 4.673 12.195 -13.678 1.00 94.69 106 ILE A N 1
ATOM 831 C CA . ILE A 1 106 ? 5.127 10.806 -13.806 1.00 94.69 106 ILE A CA 1
ATOM 832 C C . ILE A 1 106 ? 6.345 10.608 -12.911 1.00 94.69 106 ILE A C 1
ATOM 834 O O . ILE A 1 106 ? 7.315 11.372 -12.991 1.00 94.69 106 ILE A O 1
ATOM 838 N N . GLU A 1 107 ? 6.303 9.588 -12.057 1.00 94.62 107 GLU A N 1
ATOM 839 C CA . GLU A 1 107 ? 7.404 9.273 -11.153 1.00 94.62 107 GLU A CA 1
ATOM 840 C C . GLU A 1 107 ? 8.385 8.302 -11.812 1.00 94.62 107 GLU A C 1
ATOM 842 O O . GLU A 1 107 ? 8.031 7.206 -12.238 1.00 94.62 107 GLU A O 1
ATOM 847 N N . VAL A 1 108 ? 9.652 8.709 -11.886 1.00 94.56 108 VAL A N 1
ATOM 848 C CA . VAL A 1 108 ? 10.740 7.920 -12.465 1.00 94.56 108 VAL A CA 1
ATOM 849 C C . VAL A 1 108 ? 11.783 7.646 -11.392 1.00 94.56 108 VAL A C 1
ATOM 851 O O . VAL A 1 108 ? 12.344 8.556 -10.780 1.00 94.56 108 VAL A O 1
ATOM 854 N N . SER A 1 109 ? 12.069 6.373 -11.162 1.00 91.75 109 SER A N 1
ATOM 855 C CA . SER A 1 109 ? 12.985 5.906 -10.127 1.00 91.75 109 SER A CA 1
ATOM 856 C C . SER A 1 109 ? 14.124 5.092 -10.726 1.00 91.75 109 SER A C 1
ATOM 858 O O . SER A 1 109 ? 13.926 4.309 -11.650 1.00 91.75 109 SER A O 1
ATOM 860 N N . THR A 1 110 ? 15.336 5.245 -10.197 1.00 90.88 110 THR A N 1
ATOM 861 C CA . THR A 1 110 ? 16.415 4.322 -10.561 1.00 90.88 110 THR A CA 1
ATOM 862 C C . THR A 1 110 ? 16.215 2.986 -9.841 1.00 90.88 110 THR A C 1
ATOM 864 O O . THR A 1 110 ? 15.826 2.978 -8.667 1.00 90.88 110 THR A O 1
ATOM 867 N N . LEU A 1 111 ? 16.492 1.873 -10.528 1.00 88.56 111 LEU A N 1
ATOM 868 C CA . LEU A 1 111 ? 16.528 0.528 -9.943 1.00 88.56 111 LEU A CA 1
ATOM 869 C C . LEU A 1 111 ? 17.461 0.511 -8.728 1.00 88.56 111 LEU A C 1
ATOM 871 O O . LEU A 1 111 ? 18.561 1.077 -8.765 1.00 88.56 111 LEU A O 1
ATOM 875 N N . ARG A 1 112 ? 17.017 -0.112 -7.634 1.00 82.00 112 ARG A N 1
ATOM 876 C CA . ARG A 1 112 ? 17.750 -0.080 -6.358 1.00 82.00 112 ARG A CA 1
ATOM 877 C C . ARG A 1 112 ? 18.331 -1.452 -6.037 1.00 82.00 112 ARG A C 1
ATOM 879 O O . ARG A 1 112 ? 17.688 -2.464 -6.299 1.00 82.00 112 ARG A O 1
ATOM 886 N N . SER A 1 113 ? 19.530 -1.474 -5.465 1.00 76.38 113 SER A N 1
ATOM 887 C CA . SER A 1 113 ? 20.218 -2.719 -5.114 1.00 76.38 113 SER A CA 1
ATOM 888 C C . SER A 1 113 ? 19.680 -3.352 -3.826 1.00 76.38 113 SER A C 1
ATOM 890 O O . SER A 1 113 ? 18.891 -2.756 -3.079 1.00 76.38 113 SER A O 1
ATOM 892 N N . ARG A 1 114 ? 20.175 -4.561 -3.528 1.00 60.62 114 ARG A N 1
ATOM 893 C CA . ARG A 1 114 ? 19.947 -5.243 -2.242 1.00 60.62 114 ARG A CA 1
ATOM 894 C C . ARG A 1 114 ? 20.798 -4.710 -1.080 1.00 60.62 114 ARG A C 1
ATOM 896 O O . ARG A 1 114 ? 20.389 -4.845 0.074 1.00 60.62 114 ARG A O 1
ATOM 903 N N . SER A 1 115 ? 21.953 -4.101 -1.359 1.00 52.81 115 SER A N 1
ATOM 904 C CA . SER A 1 115 ? 22.995 -3.799 -0.358 1.00 52.81 115 SER A CA 1
ATOM 905 C C . SER A 1 115 ? 22.564 -2.866 0.778 1.00 52.81 115 SER A C 1
ATOM 907 O O . SER A 1 115 ? 23.170 -2.912 1.838 1.00 52.81 115 SER A O 1
ATOM 909 N N . GLU A 1 116 ? 21.505 -2.066 0.625 1.00 45.97 116 GLU A N 1
ATOM 910 C CA . GLU A 1 116 ? 21.006 -1.197 1.707 1.00 45.97 116 GLU A CA 1
ATOM 911 C C . GLU A 1 116 ? 20.188 -1.942 2.780 1.00 45.97 116 GLU A C 1
ATOM 913 O O . GLU A 1 116 ? 19.824 -1.354 3.797 1.00 45.97 116 GLU A O 1
ATOM 918 N N . TYR A 1 117 ? 19.849 -3.215 2.556 1.00 44.97 117 TYR A N 1
ATOM 919 C CA . TYR A 1 117 ? 18.774 -3.883 3.293 1.00 44.97 117 TYR A CA 1
ATOM 920 C C . TYR A 1 117 ? 19.055 -5.331 3.733 1.00 44.97 117 TYR A C 1
ATOM 922 O O . TYR A 1 117 ? 18.274 -5.845 4.539 1.00 44.97 117 TYR A O 1
ATOM 930 N N . ASP A 1 118 ? 20.132 -5.952 3.239 1.00 46.06 118 ASP A N 1
ATOM 931 C CA . ASP A 1 118 ? 20.573 -7.318 3.591 1.00 46.06 118 ASP A CA 1
ATOM 932 C C . ASP A 1 118 ? 21.872 -7.350 4.425 1.00 46.06 118 ASP A C 1
ATOM 934 O O . ASP A 1 118 ? 22.471 -8.409 4.609 1.00 46.06 118 ASP A O 1
ATOM 938 N N . ILE A 1 119 ? 22.320 -6.214 4.971 1.00 45.50 119 ILE A N 1
ATOM 939 C CA . ILE A 1 119 ? 23.442 -6.219 5.919 1.00 45.50 119 ILE A CA 1
ATOM 940 C C . ILE A 1 119 ? 22.896 -6.524 7.312 1.00 45.50 119 ILE A C 1
ATOM 942 O O . ILE A 1 119 ? 22.113 -5.756 7.862 1.00 45.50 119 ILE A O 1
ATOM 946 N N . ASN A 1 120 ? 23.329 -7.649 7.878 1.00 43.66 120 ASN A N 1
ATOM 947 C CA . ASN A 1 120 ? 22.973 -8.133 9.216 1.00 43.66 120 ASN A CA 1
ATOM 948 C C . ASN A 1 120 ? 23.499 -7.256 10.379 1.00 43.66 120 ASN A C 1
ATOM 950 O O . ASN A 1 120 ? 23.438 -7.686 11.525 1.00 43.66 120 ASN A O 1
ATOM 954 N N . ASP A 1 121 ? 24.017 -6.054 10.110 1.00 38.81 121 ASP A N 1
ATOM 955 C CA . ASP A 1 121 ? 24.587 -5.152 11.116 1.00 38.81 121 ASP A CA 1
ATOM 956 C C . ASP A 1 121 ? 23.620 -3.990 11.383 1.00 38.81 121 ASP A C 1
ATOM 958 O O . ASP A 1 121 ? 23.461 -3.090 10.557 1.00 38.81 121 ASP A O 1
ATOM 962 N N . ILE A 1 122 ? 22.997 -3.999 12.564 1.00 42.47 122 ILE A N 1
ATOM 963 C CA . ILE A 1 122 ? 22.118 -2.929 13.071 1.00 42.47 122 ILE A CA 1
ATOM 964 C C . ILE A 1 122 ? 22.908 -1.619 13.305 1.00 42.47 122 ILE A C 1
ATOM 966 O O . ILE A 1 122 ? 22.321 -0.539 13.272 1.00 42.47 122 ILE A O 1
ATOM 970 N N . ASP A 1 123 ? 24.240 -1.701 13.420 1.00 36.06 123 ASP A N 1
ATOM 971 C CA . ASP A 1 123 ? 25.109 -0.589 13.831 1.00 36.06 123 ASP A CA 1
ATOM 972 C C . ASP A 1 123 ? 25.973 0.023 12.716 1.00 36.06 123 ASP A C 1
ATOM 974 O O . ASP A 1 123 ? 26.707 0.986 12.951 1.00 36.06 123 ASP A O 1
ATOM 978 N N . LYS A 1 124 ? 25.889 -0.467 11.473 1.00 32.12 124 LYS A N 1
ATOM 979 C CA . LYS A 1 124 ? 26.615 0.149 10.350 1.00 32.12 124 LYS A CA 1
ATOM 980 C C . LYS A 1 124 ? 25.694 1.041 9.537 1.00 32.12 124 LYS A C 1
ATOM 982 O O . LYS A 1 124 ? 25.014 0.601 8.613 1.00 32.12 124 LYS A O 1
ATOM 987 N N . VAL A 1 125 ? 25.737 2.339 9.839 1.00 37.81 125 VAL A N 1
ATOM 988 C CA . VAL A 1 125 ? 25.301 3.376 8.898 1.00 37.81 125 VAL A CA 1
ATOM 989 C C . VAL A 1 125 ? 26.161 3.231 7.646 1.00 37.81 125 VAL A C 1
ATOM 991 O O . VAL A 1 125 ? 27.333 3.607 7.631 1.00 37.81 125 VAL A O 1
ATOM 994 N N . LEU A 1 126 ? 25.589 2.630 6.605 1.00 39.94 126 LEU A N 1
ATOM 995 C CA . LEU A 1 126 ? 26.242 2.524 5.312 1.00 39.94 126 LEU A CA 1
ATOM 996 C C . LEU A 1 126 ? 26.648 3.919 4.807 1.00 39.94 126 LEU A C 1
ATOM 998 O O . LEU A 1 126 ? 25.848 4.859 4.901 1.00 39.94 126 LEU A O 1
ATOM 1002 N N . PRO A 1 127 ? 27.855 4.062 4.232 1.00 37.03 127 PRO A N 1
ATOM 1003 C CA . PRO A 1 127 ? 28.239 5.262 3.506 1.00 37.03 127 PRO A CA 1
ATOM 1004 C C . PRO A 1 127 ? 27.210 5.598 2.421 1.00 37.03 127 PRO A C 1
ATOM 1006 O O . PRO A 1 127 ? 26.601 4.714 1.821 1.00 37.03 127 PRO A O 1
ATOM 1009 N N . SER A 1 128 ? 27.065 6.887 2.124 1.00 39.38 128 SER A N 1
ATOM 1010 C CA . SER A 1 128 ? 26.147 7.492 1.149 1.00 39.38 128 SER A CA 1
ATOM 1011 C C . SER A 1 128 ? 26.445 7.164 -0.328 1.00 39.38 128 SER A C 1
ATOM 1013 O O . SER A 1 128 ? 26.221 7.992 -1.214 1.00 39.38 128 SER A O 1
ATOM 1015 N N . ASN A 1 129 ? 26.916 5.955 -0.629 1.00 41.91 129 ASN A N 1
ATOM 1016 C CA . ASN A 1 129 ? 27.033 5.468 -1.995 1.00 41.91 129 ASN A CA 1
ATOM 1017 C C . ASN A 1 129 ? 25.713 4.814 -2.410 1.00 41.91 129 ASN A C 1
ATOM 1019 O O . ASN A 1 129 ? 25.472 3.639 -2.147 1.00 41.91 129 ASN A O 1
ATOM 1023 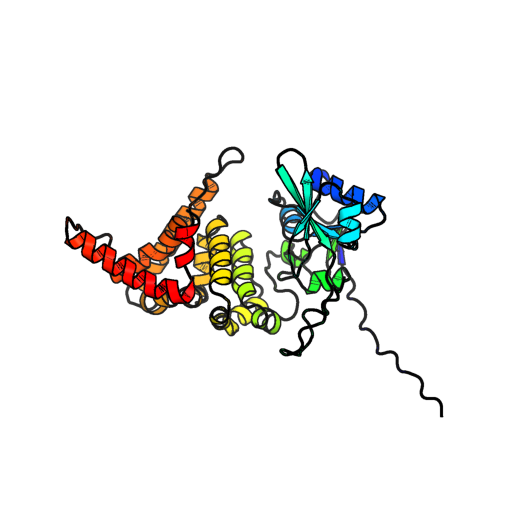N N . ASN A 1 130 ? 24.866 5.612 -3.074 1.00 46.91 130 ASN A N 1
ATOM 1024 C CA . ASN A 1 130 ? 23.683 5.170 -3.819 1.00 46.91 130 ASN A CA 1
ATOM 1025 C C . ASN A 1 130 ? 23.998 3.875 -4.576 1.00 46.91 130 ASN A C 1
ATOM 1027 O O . ASN A 1 130 ? 24.665 3.913 -5.616 1.00 46.91 130 ASN A O 1
ATOM 1031 N N . THR A 1 131 ? 23.527 2.741 -4.069 1.00 56.66 131 THR A N 1
ATOM 1032 C CA . THR A 1 131 ? 23.769 1.472 -4.739 1.00 56.66 131 THR A CA 1
ATOM 1033 C C . THR A 1 131 ? 22.632 1.243 -5.734 1.00 56.66 131 THR A C 1
ATOM 1035 O O . THR A 1 131 ? 21.492 0.932 -5.387 1.00 56.66 131 THR A O 1
ATOM 1038 N N . PHE A 1 132 ? 22.933 1.515 -7.001 1.00 69.25 132 PHE A N 1
ATOM 1039 C CA . PHE A 1 132 ? 22.041 1.233 -8.120 1.00 69.25 132 PHE A CA 1
ATOM 1040 C C . PHE A 1 132 ? 22.014 -0.273 -8.356 1.00 69.25 132 PHE A C 1
ATOM 1042 O O . PHE A 1 132 ? 23.068 -0.906 -8.342 1.00 69.25 132 PHE A O 1
ATOM 1049 N N . GLY A 1 133 ? 20.818 -0.827 -8.525 1.00 76.88 133 GLY A N 1
ATOM 1050 C CA . GLY A 1 133 ? 20.617 -2.267 -8.628 1.00 76.88 133 GLY A CA 1
ATOM 1051 C C . GLY A 1 133 ? 20.188 -2.732 -10.007 1.00 76.88 133 GLY A C 1
ATOM 1052 O O . GLY A 1 133 ? 19.918 -1.946 -10.917 1.00 76.88 133 GLY A O 1
ATOM 1053 N N . THR A 1 134 ? 20.094 -4.045 -10.119 1.00 87.44 134 THR A N 1
ATOM 1054 C CA . THR A 1 134 ? 19.505 -4.771 -11.241 1.00 87.44 134 THR A CA 1
ATOM 1055 C C . THR A 1 134 ? 17.994 -4.966 -11.038 1.00 87.44 134 THR A C 1
ATOM 1057 O O . THR A 1 134 ? 17.466 -4.777 -9.941 1.00 87.44 134 THR A O 1
ATOM 1060 N N . LEU A 1 135 ? 17.279 -5.360 -12.097 1.00 89.12 135 LEU A N 1
ATOM 1061 C CA . LEU A 1 135 ? 15.860 -5.734 -12.023 1.00 89.12 135 LEU A CA 1
ATOM 1062 C C . LEU A 1 135 ? 15.534 -6.749 -10.908 1.00 89.12 135 LEU A C 1
ATOM 1064 O O . LEU A 1 135 ? 14.636 -6.458 -10.114 1.00 89.12 135 LEU A O 1
ATOM 1068 N N . PRO A 1 136 ? 16.242 -7.895 -10.780 1.00 90.62 136 PRO A N 1
ATOM 1069 C CA . PRO A 1 136 ? 15.944 -8.848 -9.718 1.00 90.62 136 PRO A CA 1
ATOM 1070 C C . PRO A 1 136 ? 16.135 -8.226 -8.333 1.00 90.62 136 PRO A C 1
ATOM 1072 O O . PRO A 1 136 ? 15.286 -8.394 -7.461 1.00 90.62 136 PRO A O 1
ATOM 1075 N N . GLU A 1 137 ? 17.201 -7.458 -8.106 1.00 89.12 137 GLU A N 1
ATOM 1076 C CA . GLU A 1 137 ? 17.407 -6.797 -6.812 1.00 89.12 137 GLU A CA 1
ATOM 1077 C C . GLU A 1 137 ? 16.253 -5.857 -6.444 1.00 89.12 137 GLU A C 1
ATOM 1079 O O . GLU A 1 137 ? 15.799 -5.863 -5.294 1.00 89.12 137 GLU A O 1
ATOM 1084 N N . ASP A 1 138 ? 15.730 -5.109 -7.420 1.00 89.56 138 ASP A N 1
ATOM 1085 C CA . ASP A 1 138 ? 14.563 -4.251 -7.226 1.00 89.56 138 ASP A CA 1
ATOM 1086 C C . ASP A 1 138 ? 13.301 -5.067 -6.911 1.00 89.56 138 ASP A C 1
ATOM 1088 O O . ASP A 1 138 ? 12.579 -4.739 -5.964 1.00 89.56 138 ASP A O 1
ATOM 1092 N N . ALA A 1 139 ? 13.076 -6.161 -7.647 1.00 91.31 139 ALA A N 1
ATOM 1093 C CA . ALA A 1 139 ? 11.948 -7.071 -7.457 1.00 91.31 139 ALA A CA 1
ATOM 1094 C C . ALA A 1 139 ? 11.917 -7.637 -6.029 1.00 91.31 139 ALA A C 1
ATOM 1096 O O . ALA A 1 139 ? 10.928 -7.498 -5.311 1.00 91.31 139 ALA A O 1
ATOM 1097 N N . PHE A 1 140 ? 13.041 -8.190 -5.560 1.00 90.19 140 PHE A N 1
ATOM 1098 C CA . PHE A 1 140 ? 13.150 -8.809 -4.232 1.00 90.19 140 PHE A CA 1
ATOM 1099 C C . PHE A 1 140 ? 13.100 -7.805 -3.068 1.00 90.19 140 PHE A C 1
ATOM 1101 O O . PHE A 1 140 ? 12.911 -8.170 -1.902 1.00 90.19 140 PHE A O 1
ATOM 1108 N N . ARG A 1 141 ? 13.254 -6.511 -3.353 1.00 86.44 141 ARG A N 1
ATOM 1109 C CA . ARG A 1 141 ? 13.164 -5.439 -2.358 1.00 86.44 141 ARG A CA 1
ATOM 1110 C C . ARG A 1 141 ? 11.732 -4.979 -2.105 1.00 86.44 141 ARG A C 1
ATOM 1112 O O . ARG A 1 141 ? 11.473 -4.415 -1.033 1.00 86.44 141 ARG A O 1
ATOM 1119 N N . ARG A 1 142 ? 10.817 -5.210 -3.040 1.00 89.62 142 ARG A N 1
ATOM 1120 C CA . ARG A 1 142 ? 9.407 -4.817 -2.940 1.00 89.62 142 ARG A CA 1
ATOM 1121 C C . ARG A 1 142 ? 8.655 -5.668 -1.920 1.00 89.62 142 ARG A C 1
ATOM 1123 O O . ARG A 1 142 ? 9.172 -6.635 -1.367 1.00 89.62 142 ARG A O 1
ATOM 1130 N N . ASP A 1 143 ? 7.486 -5.196 -1.525 1.00 91.81 143 ASP A N 1
ATOM 1131 C CA . ASP A 1 143 ? 6.692 -5.793 -0.456 1.00 91.81 143 ASP A CA 1
ATOM 1132 C C . ASP A 1 143 ? 5.906 -7.014 -0.928 1.00 91.81 143 ASP A C 1
ATOM 1134 O O . ASP A 1 143 ? 5.994 -8.055 -0.282 1.00 91.81 143 ASP A O 1
ATOM 1138 N N . LEU A 1 144 ? 5.178 -6.886 -2.038 1.00 95.88 144 LEU A N 1
ATOM 1139 C CA . LEU A 1 144 ? 4.244 -7.900 -2.528 1.00 95.88 144 LEU A CA 1
ATOM 1140 C C . LEU A 1 144 ? 4.623 -8.399 -3.918 1.00 95.88 144 LEU A C 1
ATOM 1142 O O . LEU A 1 144 ? 5.028 -7.597 -4.762 1.00 95.88 144 LEU A O 1
ATOM 1146 N N . THR A 1 145 ? 4.436 -9.693 -4.177 1.00 96.81 145 THR A N 1
ATOM 1147 C CA . THR A 1 145 ? 4.728 -10.313 -5.483 1.00 96.81 145 THR A CA 1
ATOM 1148 C C . THR A 1 145 ? 4.000 -9.610 -6.624 1.00 96.81 145 THR A C 1
ATOM 1150 O O . THR A 1 145 ? 4.626 -9.156 -7.578 1.00 96.81 145 THR A O 1
ATOM 1153 N N . ILE A 1 146 ? 2.702 -9.367 -6.450 1.00 96.31 146 ILE A N 1
ATOM 1154 C CA . ILE A 1 146 ? 1.837 -8.680 -7.417 1.00 96.31 146 ILE A CA 1
ATOM 1155 C C . ILE A 1 146 ? 2.249 -7.227 -7.731 1.00 96.31 146 ILE A C 1
ATOM 1157 O O . ILE A 1 146 ? 1.887 -6.693 -8.771 1.00 96.31 146 ILE A O 1
ATOM 1161 N N . ASN A 1 147 ? 3.009 -6.571 -6.844 1.00 95.00 147 ASN A N 1
ATOM 1162 C CA . ASN A 1 147 ? 3.517 -5.201 -7.031 1.00 95.00 147 ASN A CA 1
ATOM 1163 C C . ASN A 1 147 ? 4.982 -5.185 -7.511 1.00 95.00 147 ASN A C 1
ATOM 1165 O O . ASN A 1 147 ? 5.619 -4.124 -7.555 1.00 95.00 147 ASN A O 1
ATOM 1169 N N . SER A 1 148 ? 5.534 -6.361 -7.813 1.00 95.38 148 SER A N 1
ATOM 1170 C CA . SER A 1 148 ? 6.937 -6.581 -8.179 1.00 95.38 148 SER A CA 1
ATOM 1171 C C . SER A 1 148 ? 7.108 -7.030 -9.626 1.00 95.38 148 SER A C 1
ATOM 1173 O O . SER A 1 148 ? 8.160 -7.546 -9.990 1.00 95.38 148 SER A O 1
ATOM 1175 N N . LEU A 1 149 ? 6.071 -6.809 -10.432 1.00 96.12 149 LEU A N 1
ATOM 1176 C CA . LEU A 1 149 ? 6.068 -7.003 -11.872 1.00 96.12 149 LEU A CA 1
ATOM 1177 C C . LEU A 1 149 ? 6.661 -5.781 -12.574 1.00 96.12 149 LEU A C 1
ATOM 1179 O O . LEU A 1 149 ? 6.435 -4.639 -12.151 1.00 96.12 149 LEU A 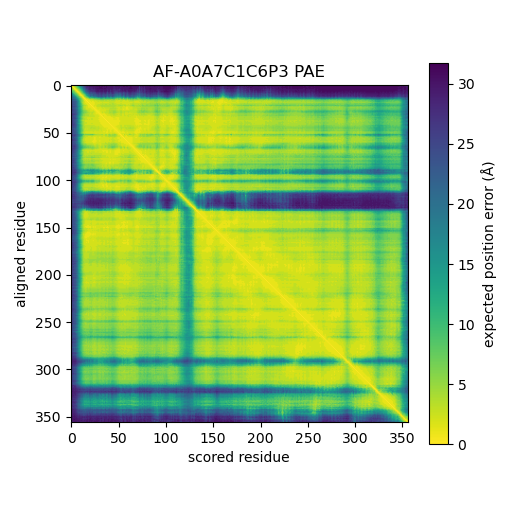O 1
ATOM 1183 N N . PHE A 1 150 ? 7.387 -6.038 -13.657 1.00 96.62 150 PHE A N 1
ATOM 1184 C CA . PHE A 1 150 ? 7.929 -5.021 -14.550 1.00 96.62 150 PHE A CA 1
ATOM 1185 C C . PHE A 1 150 ? 7.315 -5.227 -15.926 1.00 96.62 150 PHE A C 1
ATOM 1187 O O . PHE A 1 150 ? 7.282 -6.353 -16.407 1.00 96.62 150 PHE A O 1
ATOM 1194 N N . TYR A 1 151 ? 6.845 -4.162 -16.559 1.00 96.88 151 TYR A N 1
ATOM 1195 C CA . TYR A 1 151 ? 6.360 -4.215 -17.935 1.00 96.88 151 TYR A CA 1
ATOM 1196 C C . TYR A 1 151 ? 7.264 -3.369 -18.828 1.00 96.88 151 TYR A C 1
ATOM 1198 O O . TYR A 1 151 ? 7.502 -2.193 -18.529 1.00 96.88 151 TYR A O 1
ATOM 1206 N N . GLU A 1 152 ? 7.764 -3.957 -19.913 1.00 94.56 152 GLU A N 1
ATOM 1207 C CA . GLU A 1 152 ? 8.549 -3.265 -20.937 1.00 94.56 152 GLU A CA 1
ATOM 1208 C C . GLU A 1 152 ? 7.747 -3.044 -22.224 1.00 94.56 152 GLU A C 1
ATOM 1210 O O . GLU A 1 152 ? 6.967 -3.887 -22.656 1.00 94.56 152 GLU A O 1
ATOM 1215 N N . ILE A 1 153 ? 7.967 -1.897 -22.867 1.00 94.25 153 ILE A N 1
ATOM 1216 C CA . ILE A 1 153 ? 7.229 -1.488 -24.074 1.00 94.25 153 ILE A CA 1
ATOM 1217 C C . ILE A 1 153 ? 7.864 -1.963 -25.388 1.00 94.25 153 ILE A C 1
ATOM 1219 O O . ILE A 1 153 ? 7.272 -1.766 -26.443 1.00 94.25 153 ILE A O 1
ATOM 1223 N N . GLU A 1 154 ? 9.079 -2.519 -25.358 1.00 90.62 154 GLU A N 1
ATOM 1224 C CA . GLU A 1 154 ? 9.796 -2.910 -26.580 1.00 90.62 154 GLU A CA 1
ATOM 1225 C C . GLU A 1 154 ? 9.193 -4.173 -27.194 1.00 90.62 154 GLU A C 1
ATOM 1227 O O . GLU A 1 154 ? 8.756 -4.149 -28.344 1.00 90.62 154 GLU A O 1
ATOM 1232 N N . HIS A 1 155 ? 9.072 -5.235 -26.396 1.00 93.00 155 HIS A N 1
ATOM 1233 C CA . HIS A 1 155 ? 8.421 -6.479 -26.810 1.00 93.00 155 HIS A CA 1
ATOM 1234 C C . HIS A 1 155 ? 7.014 -6.635 -26.224 1.00 93.00 155 HIS A C 1
ATOM 1236 O O . HIS A 1 155 ? 6.358 -7.643 -26.479 1.00 93.00 155 HIS A O 1
ATOM 1242 N N . ASN A 1 156 ? 6.539 -5.642 -25.458 1.00 95.19 156 ASN A N 1
ATOM 1243 C CA . ASN A 1 156 ? 5.288 -5.703 -24.699 1.00 95.19 156 ASN A CA 1
ATOM 1244 C C . ASN A 1 156 ? 5.247 -6.950 -23.815 1.00 95.19 156 ASN A C 1
ATOM 1246 O O . ASN A 1 156 ? 4.358 -7.780 -23.968 1.00 95.19 156 ASN A O 1
ATOM 1250 N N . THR A 1 157 ? 6.254 -7.107 -22.954 1.00 96.44 157 THR A N 1
ATOM 1251 C CA . THR A 1 157 ? 6.395 -8.278 -22.082 1.00 96.44 157 THR A CA 1
ATOM 1252 C C . THR A 1 157 ? 6.304 -7.878 -20.615 1.00 96.44 157 THR A C 1
ATOM 1254 O O . THR A 1 157 ? 6.683 -6.767 -20.222 1.00 96.44 157 THR A O 1
ATOM 1257 N N . ILE A 1 158 ? 5.817 -8.805 -19.787 1.00 97.25 158 ILE A N 1
ATOM 1258 C CA . ILE A 1 158 ? 5.927 -8.712 -18.329 1.00 97.25 158 ILE A CA 1
ATOM 1259 C C . ILE A 1 158 ? 7.119 -9.557 -17.884 1.00 97.25 158 ILE A C 1
ATOM 1261 O O . ILE A 1 158 ? 7.234 -10.729 -18.231 1.00 97.25 158 ILE A O 1
ATOM 1265 N N . ILE A 1 159 ? 7.989 -8.962 -17.076 1.00 96.88 159 ILE A N 1
ATOM 1266 C CA . ILE A 1 159 ? 9.146 -9.605 -16.462 1.00 96.88 159 ILE A CA 1
ATOM 1267 C C . ILE A 1 159 ? 8.804 -9.878 -14.995 1.00 96.88 159 ILE A C 1
ATOM 1269 O O . ILE A 1 159 ? 8.573 -8.945 -14.215 1.00 96.88 159 ILE A O 1
ATOM 1273 N N . ASP A 1 160 ? 8.784 -11.154 -14.613 1.00 96.81 160 ASP A N 1
ATOM 1274 C CA . ASP A 1 160 ? 8.405 -11.609 -13.276 1.00 96.81 160 ASP A CA 1
ATOM 1275 C C . ASP A 1 160 ? 9.507 -12.463 -12.631 1.00 96.81 160 ASP A C 1
ATOM 1277 O O . ASP A 1 160 ? 9.828 -13.560 -13.083 1.00 96.81 160 ASP A O 1
ATOM 1281 N N . TYR A 1 161 ? 10.079 -11.965 -11.534 1.00 95.25 161 TYR A N 1
ATOM 1282 C CA . TYR A 1 161 ? 11.119 -12.660 -10.763 1.00 95.25 161 TYR A CA 1
ATOM 1283 C C . TYR A 1 161 ? 10.583 -13.411 -9.539 1.00 95.25 161 TYR A C 1
ATOM 1285 O O . TYR A 1 161 ? 11.345 -14.106 -8.868 1.00 95.25 161 TYR A O 1
ATOM 1293 N N . VAL A 1 162 ? 9.314 -13.207 -9.179 1.00 94.81 162 VAL A N 1
ATOM 1294 C CA . VAL A 1 162 ? 8.782 -13.585 -7.858 1.00 94.81 162 VAL A CA 1
ATOM 1295 C C . VAL A 1 162 ? 7.478 -14.380 -7.929 1.00 94.81 162 VAL A C 1
ATOM 1297 O O . VAL A 1 162 ? 6.942 -14.746 -6.885 1.00 94.81 162 VAL A O 1
ATOM 1300 N N . GLY A 1 163 ? 6.974 -14.661 -9.132 1.00 95.50 163 GLY A N 1
ATOM 1301 C CA . GLY A 1 163 ? 5.706 -15.357 -9.349 1.00 95.50 163 GLY A CA 1
ATOM 1302 C C . GLY A 1 163 ? 4.484 -14.459 -9.145 1.00 95.50 163 GLY A C 1
ATOM 1303 O O . GLY A 1 163 ? 3.412 -14.952 -8.796 1.00 95.50 163 GLY A O 1
ATOM 1304 N N . GLY A 1 164 ? 4.639 -13.147 -9.338 1.00 96.44 164 GLY A N 1
ATOM 1305 C CA . GLY A 1 164 ? 3.560 -12.173 -9.229 1.00 96.44 164 GLY A CA 1
ATOM 1306 C C . GLY A 1 164 ? 2.411 -12.406 -10.211 1.00 96.44 164 GLY A C 1
ATOM 1307 O O . GLY A 1 164 ? 1.268 -12.232 -9.805 1.00 96.44 164 GLY A O 1
ATOM 1308 N N . VAL A 1 165 ? 2.666 -12.844 -11.451 1.00 97.06 165 VAL A N 1
ATOM 1309 C CA . VAL A 1 165 ? 1.592 -13.116 -12.431 1.00 97.06 165 VAL A CA 1
ATOM 1310 C C . VAL A 1 165 ? 0.726 -14.286 -11.971 1.00 97.06 165 VAL A C 1
ATOM 1312 O O . VAL A 1 165 ? -0.493 -14.172 -11.903 1.00 97.06 165 VAL A O 1
ATOM 1315 N N . LYS A 1 166 ? 1.359 -15.370 -11.515 1.00 97.12 166 LYS A N 1
ATOM 1316 C CA . LYS A 1 166 ? 0.647 -16.522 -10.951 1.00 97.12 166 LYS A CA 1
ATOM 1317 C C . LYS A 1 166 ? -0.187 -16.138 -9.725 1.00 97.12 166 LYS A C 1
ATOM 1319 O O . LYS A 1 166 ? -1.310 -16.612 -9.574 1.00 97.12 166 LYS A O 1
ATOM 1324 N N . ASP A 1 167 ? 0.357 -15.303 -8.841 1.00 97.81 167 ASP A N 1
ATOM 1325 C CA . ASP A 1 167 ? -0.384 -14.812 -7.678 1.00 97.81 167 ASP A CA 1
ATOM 1326 C C . ASP A 1 167 ? -1.555 -13.894 -8.096 1.00 97.81 167 ASP A C 1
ATOM 1328 O O . ASP A 1 167 ? -2.605 -13.944 -7.454 1.00 97.81 167 ASP A O 1
ATOM 1332 N N . LEU A 1 168 ? -1.432 -13.109 -9.178 1.00 96.81 168 LEU A N 1
ATOM 1333 C CA . LEU A 1 168 ? -2.548 -12.334 -9.742 1.00 96.81 168 LEU A CA 1
ATOM 1334 C C . LEU A 1 168 ? -3.662 -13.239 -10.264 1.00 96.81 168 LEU A C 1
ATOM 1336 O O . LEU A 1 168 ? -4.814 -13.047 -9.877 1.00 96.81 168 LEU A O 1
ATOM 1340 N N . ASP A 1 169 ? -3.321 -14.244 -11.070 1.00 96.69 169 ASP A N 1
ATOM 1341 C CA . ASP A 1 169 ? -4.293 -15.184 -11.642 1.00 96.69 169 ASP A CA 1
ATOM 1342 C C . ASP A 1 169 ? -5.044 -15.968 -10.556 1.00 96.69 169 ASP A C 1
ATOM 1344 O O . ASP A 1 169 ? -6.229 -16.271 -10.686 1.00 96.69 169 ASP A O 1
ATOM 1348 N N . GLN A 1 170 ? -4.364 -16.286 -9.450 1.00 97.31 170 GLN A N 1
ATOM 1349 C CA . GLN A 1 170 ? -4.934 -17.031 -8.323 1.00 97.31 170 GLN A CA 1
ATOM 1350 C C . GLN A 1 170 ? -5.596 -16.146 -7.256 1.00 97.31 170 GLN A C 1
ATOM 1352 O O . GLN A 1 170 ? -6.125 -16.675 -6.270 1.00 97.31 170 GLN A O 1
ATOM 1357 N N . GLY A 1 171 ? -5.537 -14.820 -7.404 1.00 97.19 171 GLY A N 1
ATOM 1358 C CA . GLY A 1 171 ? -6.059 -13.871 -6.424 1.00 97.19 171 GLY A CA 1
ATOM 1359 C C . GLY A 1 171 ? -5.370 -13.965 -5.058 1.00 97.19 171 GLY A C 1
ATOM 1360 O O . GLY A 1 171 ? -6.046 -14.003 -4.026 1.00 97.19 171 GLY A O 1
ATOM 1361 N N . ILE A 1 172 ? -4.036 -14.051 -5.034 1.00 98.12 172 ILE A N 1
ATOM 1362 C CA . ILE A 1 172 ? -3.216 -14.226 -3.828 1.00 98.12 172 ILE A CA 1
ATOM 1363 C C . ILE A 1 172 ? -2.404 -12.961 -3.526 1.00 98.12 172 ILE A C 1
ATOM 1365 O O . ILE A 1 172 ? -1.741 -12.391 -4.388 1.00 98.12 172 ILE A O 1
ATOM 1369 N N . ILE A 1 173 ? -2.398 -12.546 -2.258 1.00 98.00 173 ILE A N 1
ATOM 1370 C CA . ILE A 1 173 ? -1.443 -11.576 -1.718 1.00 98.00 173 ILE A CA 1
ATOM 1371 C C . ILE A 1 173 ? -0.328 -12.325 -0.992 1.00 98.00 173 ILE A C 1
ATOM 1373 O O . ILE A 1 173 ? -0.565 -12.951 0.043 1.00 98.00 173 ILE A O 1
ATOM 1377 N N . ARG A 1 174 ? 0.895 -12.215 -1.512 1.00 97.94 174 ARG A N 1
ATOM 1378 C CA . ARG A 1 174 ? 2.095 -12.868 -0.979 1.00 97.94 174 ARG A CA 1
ATOM 1379 C C . ARG A 1 174 ? 3.204 -11.851 -0.735 1.00 97.94 174 ARG A C 1
ATOM 1381 O O . ARG A 1 174 ? 3.442 -10.970 -1.565 1.00 97.94 174 ARG A O 1
ATOM 1388 N N . ILE A 1 175 ? 3.889 -11.977 0.401 1.00 97.06 175 ILE A N 1
ATOM 1389 C CA . ILE A 1 175 ? 5.076 -11.174 0.714 1.00 97.06 175 ILE A CA 1
ATOM 1390 C C . ILE A 1 175 ? 6.266 -11.690 -0.103 1.00 97.06 175 ILE A C 1
ATOM 1392 O O . ILE A 1 175 ? 6.514 -12.889 -0.160 1.00 97.06 175 ILE A O 1
ATOM 1396 N N . VAL A 1 176 ? 7.031 -10.784 -0.713 1.00 94.12 176 VAL A N 1
ATOM 1397 C CA . VAL A 1 176 ? 8.250 -11.158 -1.445 1.00 94.12 176 VAL A CA 1
ATOM 1398 C C . VAL A 1 176 ? 9.352 -11.585 -0.476 1.00 94.12 176 VAL A C 1
ATOM 1400 O O . VAL A 1 176 ? 9.733 -10.819 0.417 1.00 94.12 176 VAL A O 1
ATOM 1403 N N . GLY A 1 177 ? 9.926 -12.766 -0.714 1.00 91.25 177 GLY A N 1
ATOM 1404 C CA . GLY A 1 177 ? 10.993 -13.342 0.103 1.00 91.25 177 GLY A CA 1
ATOM 1405 C C . GLY A 1 177 ? 10.450 -14.079 1.327 1.00 91.25 177 GLY A C 1
ATOM 1406 O O . GLY A 1 177 ? 9.388 -14.681 1.265 1.00 91.25 177 GLY A O 1
ATOM 1407 N N . GLU A 1 178 ? 11.195 -14.047 2.432 1.00 93.25 178 GLU A N 1
ATOM 1408 C CA . GLU A 1 178 ? 10.846 -14.762 3.667 1.00 93.25 178 GLU A CA 1
ATOM 1409 C C . GLU A 1 178 ? 9.950 -13.878 4.571 1.00 93.25 178 GLU A C 1
ATOM 1411 O O . GLU A 1 178 ? 10.427 -12.845 5.062 1.00 93.25 178 GLU A O 1
ATOM 1416 N N . PRO A 1 179 ? 8.657 -14.214 4.772 1.00 94.69 179 PRO A N 1
ATOM 1417 C CA . PRO A 1 179 ? 7.700 -13.344 5.455 1.00 94.69 179 PRO A CA 1
ATOM 1418 C C . PRO A 1 179 ? 8.110 -12.892 6.863 1.00 94.69 179 PRO A C 1
ATOM 1420 O O . PRO A 1 179 ? 7.934 -11.713 7.188 1.00 94.69 179 PRO A O 1
ATOM 1423 N N . ASP A 1 180 ? 8.691 -13.766 7.689 1.00 93.88 180 ASP A N 1
ATOM 1424 C CA . ASP A 1 180 ? 9.063 -13.453 9.071 1.00 93.88 180 ASP A CA 1
ATOM 1425 C C . ASP A 1 180 ? 10.127 -12.348 9.144 1.00 93.88 180 ASP A C 1
ATOM 1427 O O . ASP A 1 180 ? 9.957 -11.352 9.860 1.00 93.88 180 ASP A O 1
ATOM 1431 N N . ARG A 1 181 ? 11.207 -12.465 8.363 1.00 92.38 181 ARG A N 1
ATOM 1432 C CA . ARG A 1 181 ? 12.268 -11.451 8.245 1.00 92.38 181 ARG A CA 1
ATOM 1433 C C . ARG A 1 181 ? 11.721 -10.143 7.696 1.00 92.38 181 ARG A C 1
ATOM 1435 O O . ARG A 1 181 ? 12.054 -9.065 8.195 1.00 92.38 181 ARG A O 1
ATOM 1442 N N . ARG A 1 182 ? 10.869 -10.209 6.670 1.00 90.75 182 ARG A N 1
ATOM 1443 C CA . ARG A 1 182 ? 10.328 -9.019 5.995 1.00 90.75 182 ARG A CA 1
ATOM 1444 C C . ARG A 1 182 ? 9.399 -8.233 6.909 1.00 90.75 182 ARG A C 1
ATOM 1446 O O . ARG A 1 182 ? 9.534 -7.011 6.985 1.00 90.75 182 ARG A O 1
ATOM 1453 N N . VAL A 1 183 ? 8.497 -8.907 7.613 1.00 92.00 183 VAL A N 1
ATOM 1454 C CA . VAL A 1 183 ? 7.607 -8.265 8.586 1.00 92.00 183 VAL A CA 1
ATOM 1455 C C . VAL A 1 183 ? 8.403 -7.746 9.782 1.00 92.00 183 VAL A C 1
ATOM 1457 O O . VAL A 1 183 ? 8.184 -6.619 10.207 1.00 92.00 183 VAL A O 1
ATOM 1460 N N . THR A 1 184 ? 9.386 -8.501 10.275 1.00 90.81 184 THR A N 1
ATOM 1461 C CA . THR A 1 184 ? 10.236 -8.052 11.390 1.00 90.81 184 THR A CA 1
ATOM 1462 C C . THR A 1 184 ? 10.999 -6.769 11.063 1.00 90.81 184 THR A C 1
ATOM 1464 O O . THR A 1 184 ? 11.081 -5.881 11.906 1.00 90.81 184 THR A O 1
ATOM 1467 N N . ARG A 1 185 ? 11.534 -6.647 9.842 1.00 88.25 185 ARG A N 1
ATOM 1468 C CA . ARG A 1 185 ? 12.330 -5.480 9.434 1.00 88.25 185 ARG A CA 1
ATOM 1469 C C . ARG A 1 185 ? 11.496 -4.221 9.189 1.00 88.25 185 ARG A C 1
ATOM 1471 O O . ARG A 1 185 ? 11.981 -3.116 9.397 1.00 88.25 185 ARG A O 1
ATOM 1478 N N . ASP A 1 186 ? 10.279 -4.371 8.672 1.00 89.88 186 ASP A N 1
ATOM 1479 C CA . ASP A 1 186 ? 9.339 -3.255 8.499 1.00 89.88 186 ASP A CA 1
ATOM 1480 C C . ASP A 1 186 ? 7.917 -3.737 8.816 1.00 89.88 186 ASP A C 1
ATOM 1482 O O . ASP A 1 186 ? 7.210 -4.193 7.907 1.00 89.88 186 ASP A O 1
ATOM 1486 N N . PRO A 1 187 ? 7.487 -3.643 10.089 1.00 93.44 187 PRO A N 1
ATOM 1487 C CA . PRO A 1 187 ? 6.186 -4.153 10.524 1.00 93.44 187 PRO A CA 1
ATOM 1488 C C . PRO A 1 187 ? 5.003 -3.493 9.812 1.00 93.44 187 PRO A C 1
ATOM 1490 O O . PRO A 1 187 ? 3.958 -4.115 9.645 1.00 93.44 187 PRO A O 1
ATOM 1493 N N . VAL A 1 188 ? 5.179 -2.279 9.275 1.00 93.25 188 VAL A N 1
ATOM 1494 C CA . VAL A 1 188 ? 4.167 -1.583 8.461 1.00 93.25 188 VAL A CA 1
ATOM 1495 C C . VAL A 1 188 ? 3.730 -2.397 7.229 1.00 93.25 188 VAL A C 1
ATOM 1497 O O . VAL A 1 188 ? 2.621 -2.214 6.722 1.00 93.25 188 VAL A O 1
ATOM 1500 N N . ARG A 1 189 ? 4.544 -3.358 6.761 1.00 94.50 189 ARG A N 1
ATOM 1501 C CA . ARG A 1 189 ? 4.144 -4.303 5.701 1.00 94.50 189 ARG A CA 1
ATOM 1502 C C . ARG A 1 189 ? 2.875 -5.081 6.040 1.00 94.50 189 ARG A C 1
ATOM 1504 O O . ARG A 1 189 ? 2.129 -5.397 5.121 1.00 94.50 189 ARG A O 1
ATOM 1511 N N . ILE A 1 190 ? 2.598 -5.328 7.322 1.00 96.00 190 ILE A N 1
ATOM 1512 C CA . ILE A 1 190 ? 1.359 -5.973 7.774 1.00 96.00 190 ILE A CA 1
ATOM 1513 C C . ILE A 1 190 ? 0.139 -5.190 7.278 1.00 96.00 190 ILE A C 1
ATOM 1515 O O . ILE A 1 190 ? -0.743 -5.758 6.634 1.00 96.00 190 ILE A O 1
ATOM 1519 N N . MET A 1 191 ? 0.120 -3.873 7.511 1.00 96.00 191 MET A N 1
ATOM 1520 C CA . MET A 1 191 ? -0.984 -3.006 7.089 1.00 96.00 191 MET A CA 1
ATOM 1521 C C . MET A 1 191 ? -1.119 -2.991 5.564 1.00 96.00 191 MET A C 1
ATOM 1523 O O . MET A 1 191 ? -2.221 -3.116 5.037 1.00 96.00 191 MET A O 1
ATOM 1527 N N . ARG A 1 192 ? 0.008 -2.943 4.840 1.00 95.06 192 ARG A N 1
ATOM 1528 C CA . ARG A 1 192 ? 0.028 -2.977 3.367 1.00 95.06 192 ARG A CA 1
ATOM 1529 C C . ARG A 1 192 ? -0.537 -4.284 2.802 1.00 95.06 192 ARG A C 1
ATOM 1531 O O . ARG A 1 192 ? -1.325 -4.233 1.862 1.00 95.06 192 ARG A O 1
ATOM 1538 N N . VAL A 1 193 ? -0.178 -5.438 3.370 1.00 96.56 193 VAL A N 1
ATOM 1539 C CA . VAL A 1 193 ? -0.716 -6.748 2.952 1.00 96.56 193 VAL A CA 1
ATOM 1540 C C . VAL A 1 193 ? -2.234 -6.776 3.123 1.00 96.56 193 VAL A C 1
ATOM 1542 O O . VAL A 1 193 ? -2.950 -7.095 2.174 1.00 96.56 193 VAL A O 1
ATOM 1545 N N . VAL A 1 194 ? -2.730 -6.382 4.300 1.00 96.75 194 VAL A N 1
ATOM 1546 C CA . VAL A 1 194 ? -4.171 -6.372 4.590 1.00 96.75 194 VAL A CA 1
ATOM 1547 C C . VAL A 1 194 ? -4.912 -5.382 3.686 1.00 96.75 194 VAL A C 1
ATOM 1549 O O . VAL A 1 194 ? -5.968 -5.724 3.154 1.00 96.75 194 VAL A O 1
ATOM 1552 N N . ARG A 1 195 ? -4.335 -4.200 3.423 1.00 95.44 195 ARG A N 1
ATOM 1553 C CA . ARG A 1 195 ? -4.868 -3.227 2.456 1.00 95.44 195 ARG A CA 1
ATOM 1554 C C . ARG A 1 195 ? -5.034 -3.834 1.073 1.00 95.44 195 ARG A C 1
ATOM 1556 O O . ARG A 1 195 ? -6.087 -3.683 0.463 1.00 95.44 195 ARG A O 1
ATOM 1563 N N . HIS A 1 196 ? -3.998 -4.490 0.553 1.00 95.25 196 HIS A N 1
ATOM 1564 C CA . HIS A 1 196 ? -4.040 -5.056 -0.794 1.00 95.25 196 HIS A CA 1
ATOM 1565 C C . HIS A 1 196 ? -4.988 -6.257 -0.894 1.00 95.25 196 HIS A C 1
ATOM 1567 O O . HIS A 1 196 ? -5.659 -6.398 -1.916 1.00 95.25 196 HIS A O 1
ATOM 1573 N N . ALA A 1 197 ? -5.110 -7.062 0.163 1.00 96.06 197 ALA A N 1
ATOM 1574 C CA . ALA A 1 197 ? -6.101 -8.135 0.236 1.00 96.06 197 ALA A CA 1
ATOM 1575 C C . ALA A 1 197 ? -7.529 -7.574 0.188 1.00 96.06 197 ALA A C 1
ATOM 1577 O O . ALA A 1 197 ? -8.325 -7.969 -0.662 1.00 96.06 197 ALA A O 1
ATOM 1578 N N . ALA A 1 198 ? -7.822 -6.576 1.028 1.00 95.12 198 ALA A N 1
ATOM 1579 C CA . ALA A 1 198 ? -9.118 -5.905 1.068 1.00 95.12 198 ALA A CA 1
ATOM 1580 C C . ALA A 1 198 ? -9.454 -5.183 -0.247 1.00 95.12 198 ALA A C 1
ATOM 1582 O O . ALA A 1 198 ? -10.577 -5.286 -0.738 1.00 95.12 198 ALA A O 1
ATOM 1583 N N . ARG A 1 199 ? -8.475 -4.483 -0.839 1.00 92.06 199 ARG A N 1
ATOM 1584 C CA . ARG A 1 199 ? -8.669 -3.708 -2.071 1.00 92.06 199 ARG A CA 1
ATOM 1585 C C . ARG A 1 199 ? -9.058 -4.587 -3.257 1.00 92.06 199 ARG A C 1
ATOM 1587 O O . ARG A 1 199 ? -9.976 -4.237 -3.992 1.00 92.06 199 ARG A O 1
ATOM 1594 N N . ASN A 1 200 ? -8.345 -5.697 -3.435 1.00 91.00 200 ASN A N 1
ATOM 1595 C CA . ASN A 1 200 ? -8.495 -6.564 -4.603 1.00 91.00 200 ASN A CA 1
ATOM 1596 C C . ASN A 1 200 ? -9.476 -7.726 -4.369 1.00 91.00 200 ASN A C 1
ATOM 1598 O O . ASN A 1 200 ? -9.799 -8.441 -5.309 1.00 91.00 200 ASN A O 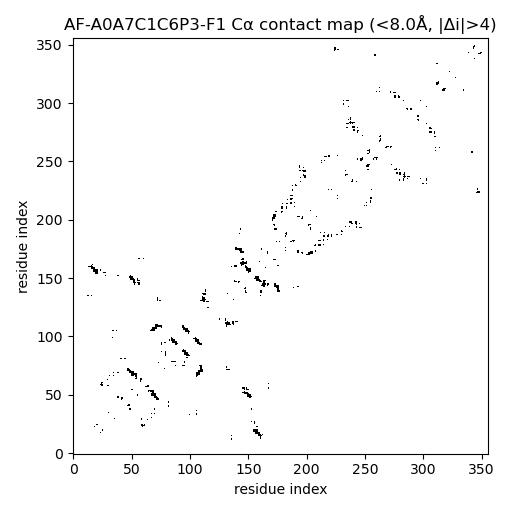1
ATOM 1602 N N . GLY A 1 201 ? -9.942 -7.937 -3.131 1.00 93.50 201 GLY A N 1
ATOM 1603 C CA . GLY A 1 201 ? -10.729 -9.122 -2.771 1.00 93.50 201 GLY A CA 1
ATOM 1604 C C . GLY A 1 201 ? -9.906 -10.415 -2.799 1.00 93.50 201 GLY A C 1
ATOM 1605 O O . GLY A 1 201 ? -10.454 -11.495 -2.997 1.00 93.50 201 GLY A O 1
ATOM 1606 N N . PHE A 1 202 ? -8.587 -10.302 -2.641 1.00 96.81 202 PHE A N 1
ATOM 1607 C CA . PHE A 1 202 ? -7.642 -11.412 -2.741 1.00 96.81 202 PHE A CA 1
ATOM 1608 C C . PHE A 1 202 ? -7.413 -12.062 -1.378 1.00 96.81 202 PHE A C 1
ATOM 1610 O O . PHE A 1 202 ? -7.495 -11.409 -0.334 1.00 96.81 202 PHE A O 1
ATOM 1617 N N . ARG A 1 203 ? -7.073 -13.352 -1.382 1.00 97.31 203 ARG A N 1
ATOM 1618 C CA . ARG A 1 203 ? -6.696 -14.080 -0.164 1.00 97.31 203 ARG A CA 1
ATOM 1619 C C . ARG A 1 203 ? -5.228 -13.841 0.169 1.00 97.31 203 ARG A C 1
ATOM 1621 O O . ARG A 1 203 ? -4.391 -13.758 -0.723 1.00 97.31 203 ARG A O 1
ATOM 1628 N N . ILE A 1 204 ? -4.897 -13.758 1.452 1.00 97.88 204 ILE A N 1
ATOM 1629 C CA . ILE A 1 204 ? -3.499 -13.692 1.892 1.00 97.88 204 ILE A CA 1
ATOM 1630 C C . ILE A 1 204 ? -2.935 -15.114 1.887 1.00 97.88 204 ILE A C 1
ATOM 1632 O O . ILE A 1 204 ? -3.602 -16.052 2.320 1.00 97.88 204 ILE A O 1
ATOM 1636 N N . GLU A 1 205 ? -1.725 -15.280 1.367 1.00 98.06 205 GLU A N 1
ATOM 1637 C CA . GLU A 1 205 ? -1.012 -16.552 1.397 1.00 98.06 205 GLU A CA 1
ATOM 1638 C C . GLU A 1 205 ? -0.759 -17.022 2.841 1.00 98.06 205 GLU A C 1
ATOM 1640 O O . GLU A 1 205 ? -0.396 -16.222 3.698 1.00 98.06 205 GLU A O 1
ATOM 1645 N N . GLU A 1 206 ? -0.913 -18.322 3.111 1.00 97.38 206 GLU A N 1
ATOM 1646 C CA . GLU A 1 206 ? -0.869 -18.883 4.468 1.00 97.38 206 GLU A CA 1
ATOM 1647 C C . GLU A 1 206 ? 0.427 -18.551 5.224 1.00 97.38 206 GLU A C 1
ATOM 1649 O O . GLU A 1 206 ? 0.373 -18.097 6.364 1.00 97.38 206 GLU A O 1
ATOM 1654 N N . GLN A 1 207 ? 1.600 -18.697 4.597 1.00 97.31 207 GLN A N 1
ATOM 1655 C CA . GLN A 1 207 ? 2.877 -18.372 5.251 1.00 97.31 207 GLN A CA 1
ATOM 1656 C C . GLN A 1 207 ? 2.973 -16.878 5.582 1.00 97.31 207 GLN A C 1
ATOM 1658 O O . GLN A 1 207 ? 3.320 -16.502 6.705 1.00 97.31 207 GLN A O 1
ATOM 1663 N N . SER A 1 208 ? 2.593 -16.024 4.626 1.00 97.25 208 SER A N 1
ATOM 1664 C CA . SER A 1 208 ? 2.484 -14.579 4.831 1.00 97.25 208 SER A CA 1
ATOM 1665 C C . SER A 1 208 ? 1.516 -14.233 5.973 1.00 97.25 208 SER A C 1
ATOM 1667 O O . SER A 1 208 ? 1.825 -13.380 6.807 1.00 97.25 208 SER A O 1
ATOM 1669 N N . TRP A 1 209 ? 0.371 -14.916 6.057 1.00 97.50 209 TRP A N 1
ATOM 1670 C CA . TRP A 1 209 ? -0.621 -14.722 7.112 1.00 97.50 209 TRP A CA 1
ATOM 1671 C C . TRP A 1 209 ? -0.092 -15.124 8.491 1.00 97.50 209 TRP A C 1
ATOM 1673 O O . TRP A 1 209 ? -0.177 -14.338 9.434 1.00 97.50 209 TRP A O 1
ATOM 1683 N N . GLN A 1 210 ? 0.521 -16.301 8.615 1.00 97.44 210 GLN A N 1
ATOM 1684 C CA . GLN A 1 210 ? 1.086 -16.765 9.884 1.00 97.44 210 GLN A CA 1
ATOM 1685 C C . GLN A 1 210 ? 2.183 -15.827 10.403 1.00 97.44 210 GLN A C 1
ATOM 1687 O O . GLN A 1 210 ? 2.203 -15.501 11.593 1.00 97.44 210 GLN A O 1
ATOM 1692 N N . ALA A 1 211 ? 3.049 -15.321 9.521 1.00 96.81 211 ALA A N 1
ATOM 1693 C CA . ALA A 1 211 ? 4.063 -14.335 9.890 1.00 96.81 211 ALA A CA 1
ATOM 1694 C C . ALA A 1 211 ? 3.439 -13.012 10.369 1.00 96.81 211 ALA A C 1
ATOM 1696 O O . ALA A 1 211 ? 3.876 -12.449 11.375 1.00 96.81 211 ALA A O 1
ATOM 1697 N N . ILE A 1 212 ? 2.379 -12.538 9.703 1.00 96.25 212 ILE A N 1
ATOM 1698 C CA . ILE A 1 212 ? 1.614 -11.360 10.135 1.00 96.25 212 ILE A CA 1
ATOM 1699 C C . ILE A 1 212 ? 1.059 -11.565 11.546 1.00 96.25 212 ILE A C 1
ATOM 1701 O O . ILE A 1 212 ? 1.256 -10.714 12.413 1.00 96.25 212 ILE A O 1
ATOM 1705 N N . ILE A 1 213 ? 0.401 -12.697 11.799 1.00 96.31 213 ILE A N 1
ATOM 1706 C CA . ILE A 1 213 ? -0.187 -12.991 13.107 1.00 96.31 213 ILE A CA 1
ATOM 1707 C C . ILE A 1 213 ? 0.898 -13.063 14.184 1.00 96.31 213 ILE A C 1
ATOM 1709 O O . ILE A 1 213 ? 0.724 -12.462 15.246 1.00 96.31 213 ILE A O 1
ATOM 1713 N N . ARG A 1 214 ? 2.025 -13.730 13.919 1.00 96.12 214 ARG A N 1
ATOM 1714 C CA . ARG A 1 214 ? 3.144 -13.874 14.865 1.00 96.12 214 ARG A CA 1
ATOM 1715 C C . ARG A 1 214 ? 3.776 -12.530 15.238 1.00 96.12 214 ARG A C 1
ATOM 1717 O O . ARG A 1 214 ? 4.046 -12.280 16.412 1.00 96.12 214 ARG A O 1
ATOM 1724 N N . HIS A 1 215 ? 3.972 -11.648 14.258 1.00 95.69 215 HIS A N 1
ATOM 1725 C CA . HIS A 1 215 ? 4.716 -10.393 14.429 1.00 95.69 215 HIS A CA 1
ATOM 1726 C C . HIS A 1 215 ? 3.848 -9.142 14.563 1.00 95.69 215 HIS A C 1
ATOM 1728 O O . HIS A 1 215 ? 4.403 -8.050 14.647 1.00 95.69 215 HIS A O 1
ATOM 1734 N N . ARG A 1 216 ? 2.513 -9.258 14.622 1.00 94.69 216 ARG A N 1
ATOM 1735 C CA . ARG A 1 216 ? 1.596 -8.101 14.701 1.00 94.69 216 ARG A CA 1
ATOM 1736 C C . ARG A 1 216 ? 1.971 -7.081 15.777 1.00 94.69 216 ARG A C 1
ATOM 1738 O O . ARG A 1 216 ? 1.975 -5.894 15.485 1.00 94.69 216 ARG A O 1
ATOM 1745 N N . HIS A 1 217 ? 2.391 -7.536 16.959 1.00 93.31 217 HIS A N 1
ATOM 1746 C CA . HIS A 1 217 ? 2.813 -6.688 18.084 1.00 93.31 217 HIS A CA 1
ATOM 1747 C C . HIS A 1 217 ? 3.985 -5.747 17.742 1.00 93.31 217 HIS A C 1
ATOM 1749 O O . HIS A 1 217 ? 4.136 -4.695 18.347 1.00 93.31 217 HIS A O 1
ATOM 1755 N N . LYS A 1 218 ? 4.802 -6.065 16.727 1.00 93.19 218 LYS A N 1
ATOM 1756 C CA . LYS A 1 218 ? 5.904 -5.193 16.288 1.00 93.19 218 LYS A CA 1
ATOM 1757 C C . LYS A 1 218 ? 5.424 -3.895 15.638 1.00 93.19 218 LYS A C 1
ATOM 1759 O O . LYS A 1 218 ? 6.232 -2.989 15.446 1.00 93.19 218 LYS A O 1
ATOM 1764 N N . LEU A 1 219 ? 4.135 -3.775 15.306 1.00 91.56 219 LEU A N 1
ATOM 1765 C CA . LEU A 1 219 ? 3.546 -2.502 14.885 1.00 91.56 219 LEU A CA 1
ATOM 1766 C C . LEU A 1 219 ? 3.719 -1.410 15.952 1.00 91.56 219 LEU A C 1
ATOM 1768 O O . LEU A 1 219 ? 3.861 -0.250 15.580 1.00 91.56 219 LEU A O 1
ATOM 1772 N N . ASP A 1 220 ? 3.814 -1.770 17.235 1.00 88.06 220 ASP A N 1
ATOM 1773 C CA . ASP A 1 220 ? 4.036 -0.812 18.327 1.00 88.06 220 ASP A CA 1
ATOM 1774 C C . ASP A 1 220 ? 5.447 -0.202 18.318 1.00 88.06 220 ASP A C 1
ATOM 1776 O O . ASP A 1 220 ? 5.666 0.877 18.860 1.00 88.06 220 ASP A O 1
ATOM 1780 N N . LEU A 1 221 ? 6.406 -0.843 17.639 1.00 88.56 221 LEU A N 1
ATOM 1781 C CA . LEU A 1 221 ? 7.762 -0.313 17.444 1.00 88.56 221 LEU A CA 1
ATOM 1782 C C . LEU A 1 221 ? 7.833 0.712 16.301 1.00 88.56 221 LEU A C 1
ATOM 1784 O O . LEU A 1 221 ? 8.869 1.345 16.085 1.00 88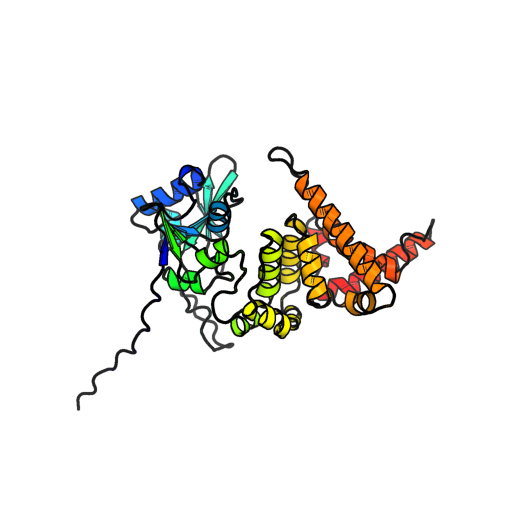.56 221 LEU A O 1
ATOM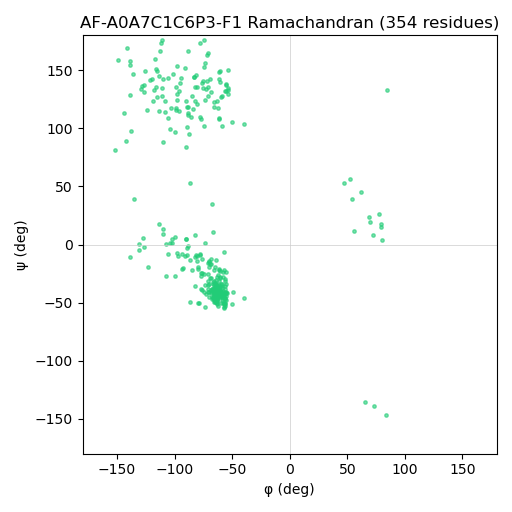 1788 N N . CYS A 1 222 ? 6.765 0.848 15.510 1.00 88.06 222 CYS A N 1
ATOM 1789 C CA . CYS A 1 222 ? 6.744 1.767 14.383 1.00 88.06 222 CYS A CA 1
ATOM 1790 C C . CYS A 1 222 ? 6.448 3.199 14.847 1.00 88.06 222 CYS A C 1
ATOM 1792 O O . CYS A 1 222 ? 5.621 3.403 15.732 1.00 88.06 222 CYS A O 1
ATOM 1794 N N . PRO A 1 223 ? 7.036 4.221 14.196 1.00 87.50 223 PRO A N 1
ATOM 1795 C CA . PRO A 1 223 ? 6.690 5.605 14.484 1.00 87.50 223 PRO A CA 1
ATOM 1796 C C . PRO A 1 223 ? 5.176 5.858 14.338 1.00 87.50 223 PRO A C 1
ATOM 1798 O O . PRO A 1 223 ? 4.624 5.523 13.281 1.00 87.50 223 PRO A O 1
ATOM 1801 N N . PRO A 1 224 ? 4.531 6.525 15.316 1.00 84.94 224 PRO A N 1
ATOM 1802 C CA . PRO A 1 224 ? 3.131 6.961 15.278 1.00 84.94 224 PRO A CA 1
ATOM 1803 C C . PRO A 1 224 ? 2.645 7.502 13.931 1.00 84.94 224 PRO A C 1
ATOM 1805 O O . PRO A 1 224 ? 1.600 7.102 13.420 1.00 84.94 224 PRO A O 1
ATOM 1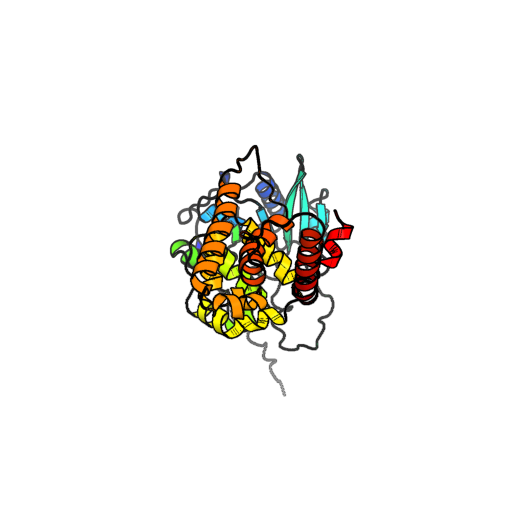808 N N . SER A 1 225 ? 3.437 8.379 13.307 1.00 86.06 225 SER A N 1
ATOM 1809 C CA . SER A 1 225 ? 3.105 8.985 12.016 1.00 86.06 225 SER A CA 1
ATOM 1810 C C . SER A 1 225 ? 2.998 7.959 10.890 1.00 86.06 225 SER A C 1
ATOM 1812 O O . SER A 1 225 ? 2.106 8.069 10.059 1.00 86.06 225 SER A O 1
ATOM 1814 N N . ARG A 1 226 ? 3.848 6.922 10.873 1.00 89.12 226 ARG A N 1
ATOM 1815 C CA . ARG A 1 226 ? 3.788 5.877 9.839 1.00 89.12 226 ARG A CA 1
ATOM 1816 C C . ARG A 1 226 ? 2.531 5.027 9.976 1.00 89.12 226 ARG A C 1
ATOM 1818 O O . ARG A 1 226 ? 1.914 4.724 8.962 1.00 89.12 226 ARG A O 1
ATOM 1825 N N . ILE A 1 227 ? 2.150 4.663 11.202 1.00 90.88 227 ILE A N 1
ATOM 1826 C CA . ILE A 1 227 ? 0.909 3.913 11.445 1.00 90.88 227 ILE A CA 1
ATOM 1827 C C . ILE A 1 227 ? -0.301 4.766 11.060 1.00 90.88 227 ILE A C 1
ATOM 1829 O O . ILE A 1 227 ? -1.186 4.285 10.358 1.00 90.88 227 ILE A O 1
ATOM 1833 N N . ARG A 1 228 ? -0.304 6.049 11.443 1.00 90.00 228 ARG A N 1
ATOM 1834 C CA . ARG A 1 228 ? -1.351 7.009 11.074 1.00 90.00 228 ARG A CA 1
ATOM 1835 C C . ARG A 1 228 ? -1.538 7.114 9.563 1.00 90.00 228 ARG A C 1
ATOM 1837 O O . ARG A 1 228 ? -2.654 6.981 9.073 1.00 90.00 228 ARG A O 1
ATOM 1844 N N . ASP A 1 229 ? -0.455 7.365 8.832 1.00 90.94 229 ASP A N 1
ATOM 1845 C CA . ASP A 1 229 ? -0.510 7.612 7.392 1.00 90.94 229 ASP A CA 1
ATOM 1846 C C . ASP A 1 229 ? -0.984 6.356 6.637 1.00 90.94 229 ASP A C 1
ATOM 1848 O O . ASP A 1 229 ? -1.702 6.448 5.641 1.00 90.94 229 ASP A O 1
ATOM 1852 N N . GLU A 1 230 ? -0.635 5.166 7.130 1.00 94.19 230 GLU A N 1
ATOM 1853 C CA . GLU A 1 230 ? -1.095 3.894 6.572 1.00 94.19 230 GLU A CA 1
ATOM 1854 C C . GLU A 1 230 ? -2.557 3.602 6.927 1.00 94.19 230 GLU A C 1
ATOM 1856 O O . GLU A 1 230 ? -3.315 3.205 6.046 1.00 94.19 230 GLU A O 1
ATOM 1861 N N . LEU A 1 231 ? -2.988 3.888 8.158 1.00 93.88 231 LEU A N 1
ATOM 1862 C CA . LEU A 1 231 ? -4.390 3.769 8.563 1.00 93.88 231 LEU A CA 1
ATOM 1863 C C . LEU A 1 231 ? -5.286 4.696 7.731 1.00 93.88 231 LEU A C 1
ATOM 1865 O O . LEU A 1 231 ? -6.329 4.285 7.233 1.00 93.88 231 LEU A O 1
ATOM 1869 N N . LEU A 1 232 ? -4.853 5.934 7.500 1.00 92.94 232 LEU A N 1
ATOM 1870 C CA . LEU A 1 232 ? -5.567 6.871 6.634 1.00 92.94 232 LEU A CA 1
ATOM 1871 C C . LEU A 1 232 ? -5.658 6.367 5.185 1.00 92.94 232 LEU A C 1
ATOM 1873 O O . LEU A 1 232 ? -6.690 6.536 4.538 1.00 92.94 232 LEU A O 1
ATOM 1877 N N . ARG A 1 233 ? -4.608 5.724 4.659 1.00 92.69 233 ARG A N 1
ATOM 1878 C CA . ARG A 1 233 ? -4.654 5.080 3.332 1.00 92.69 233 ARG A CA 1
ATOM 1879 C C . ARG A 1 233 ? -5.626 3.903 3.298 1.00 92.69 233 ARG A C 1
ATOM 1881 O O . ARG A 1 233 ? -6.294 3.720 2.282 1.00 92.69 233 ARG A O 1
ATOM 1888 N N . ASP A 1 234 ? -5.712 3.134 4.382 1.00 93.81 234 ASP A N 1
ATOM 1889 C CA . ASP A 1 234 ? -6.664 2.028 4.522 1.00 93.81 234 ASP A CA 1
ATOM 1890 C C . ASP A 1 234 ? -8.107 2.546 4.481 1.00 93.81 234 ASP A C 1
ATOM 1892 O O . ASP A 1 234 ? -8.904 2.074 3.670 1.00 93.81 234 ASP A O 1
ATOM 1896 N N . LEU A 1 235 ? -8.409 3.590 5.260 1.00 93.56 235 LEU A N 1
ATOM 1897 C CA . LEU A 1 235 ? -9.747 4.187 5.355 1.00 93.56 235 LEU A CA 1
ATOM 1898 C C . LEU A 1 235 ? -10.182 4.963 4.097 1.00 93.56 235 LEU A C 1
ATOM 1900 O O . LEU A 1 235 ? -11.375 5.097 3.830 1.00 93.56 235 LEU A O 1
ATOM 1904 N N . ARG A 1 236 ? -9.231 5.477 3.305 1.00 91.00 236 ARG A N 1
ATOM 1905 C CA . ARG A 1 236 ? -9.506 6.154 2.019 1.00 91.00 236 ARG A CA 1
ATOM 1906 C C . ARG A 1 236 ? -9.552 5.209 0.819 1.00 91.00 236 ARG A C 1
ATOM 1908 O O . ARG A 1 236 ? -9.748 5.663 -0.308 1.00 91.00 236 ARG A O 1
ATOM 1915 N N . SER A 1 237 ? -9.326 3.913 1.026 1.00 87.69 237 SER A N 1
ATOM 1916 C CA . SER A 1 237 ? -9.163 2.952 -0.070 1.00 87.69 237 SER A CA 1
ATOM 1917 C C . SER A 1 237 ? -10.449 2.667 -0.855 1.00 87.69 237 SER A C 1
ATOM 1919 O O . SER A 1 237 ? -10.368 2.090 -1.940 1.00 87.69 237 SER A O 1
ATOM 1921 N N . GLY A 1 238 ? -11.615 3.039 -0.311 1.00 90.19 238 GLY A N 1
ATOM 1922 C CA . GLY A 1 238 ? -12.930 2.631 -0.819 1.00 90.19 238 GLY A CA 1
ATOM 1923 C C . GLY A 1 238 ? -13.265 1.162 -0.538 1.00 90.19 238 GLY A C 1
ATOM 1924 O O . GLY A 1 238 ? -14.228 0.632 -1.095 1.00 90.19 238 GLY A O 1
ATOM 1925 N N . LYS A 1 239 ? -12.428 0.492 0.266 1.00 94.44 239 LYS A N 1
ATOM 1926 C CA . LYS A 1 239 ? -12.563 -0.896 0.729 1.00 94.44 239 LYS A CA 1
ATOM 1927 C C . LYS A 1 239 ? -12.253 -0.987 2.230 1.00 94.44 239 LYS A C 1
ATOM 1929 O O . LYS A 1 239 ? -11.615 -1.934 2.698 1.00 94.44 239 LYS A O 1
ATOM 1934 N N . SER A 1 240 ? -12.710 0.011 2.973 1.00 95.69 240 SER A N 1
ATOM 1935 C CA . SER A 1 240 ? -12.548 0.172 4.413 1.00 95.69 240 SER A CA 1
ATOM 1936 C C . SER A 1 240 ? -13.284 -0.909 5.193 1.00 95.69 240 SER A C 1
ATOM 1938 O O . SER A 1 240 ? -12.712 -1.449 6.131 1.00 95.69 240 SER A O 1
ATOM 1940 N N . GLU A 1 241 ? -14.496 -1.306 4.798 1.00 96.75 241 GLU A N 1
ATOM 1941 C CA . GLU A 1 241 ? -15.227 -2.369 5.501 1.00 96.75 241 GLU A CA 1
ATOM 1942 C C . GLU A 1 241 ? -14.559 -3.752 5.360 1.00 96.75 241 GLU A C 1
ATOM 1944 O O . GLU A 1 241 ? -14.338 -4.407 6.390 1.00 96.75 241 GLU A O 1
ATOM 1949 N N . PRO A 1 242 ? -14.145 -4.196 4.152 1.00 96.69 242 PRO A N 1
ATOM 1950 C CA . PRO A 1 242 ? -13.367 -5.425 3.998 1.00 96.69 242 PRO A CA 1
ATOM 1951 C C . PRO A 1 242 ? -12.043 -5.395 4.771 1.00 96.69 242 PRO A C 1
ATOM 1953 O O . PRO A 1 242 ? -11.635 -6.407 5.358 1.00 96.69 242 PRO A O 1
ATOM 1956 N N . TRP A 1 243 ? -11.383 -4.233 4.811 1.00 97.19 243 TRP A N 1
ATOM 1957 C CA . TRP A 1 243 ? -10.182 -4.028 5.614 1.00 97.19 243 TRP A CA 1
ATOM 1958 C C . TRP A 1 243 ? -10.485 -4.196 7.107 1.00 97.19 243 TRP A C 1
ATOM 1960 O O . TRP A 1 243 ? -9.872 -5.051 7.750 1.00 97.19 243 TRP A O 1
ATOM 1970 N N . THR A 1 244 ? -11.489 -3.485 7.638 1.00 97.06 244 THR A N 1
ATOM 1971 C CA . THR A 1 244 ? -11.918 -3.536 9.046 1.00 97.06 244 THR A CA 1
ATOM 1972 C C . THR A 1 244 ? -12.260 -4.957 9.466 1.00 97.06 244 THR A C 1
ATOM 1974 O O . THR A 1 244 ? -11.791 -5.439 10.496 1.00 97.06 244 THR A O 1
ATOM 1977 N N . ARG A 1 245 ? -12.998 -5.687 8.627 1.00 96.44 245 ARG A N 1
ATOM 1978 C CA . ARG A 1 245 ? -13.319 -7.098 8.857 1.00 96.44 245 ARG A CA 1
ATOM 1979 C C . ARG A 1 245 ? -12.067 -7.958 9.033 1.00 96.44 245 ARG A C 1
ATOM 1981 O O . ARG A 1 245 ? -12.043 -8.833 9.898 1.00 96.44 245 ARG A O 1
ATOM 1988 N N . THR A 1 246 ? -11.042 -7.728 8.220 1.00 95.94 246 THR A N 1
ATOM 1989 C CA . THR A 1 246 ? -9.800 -8.511 8.248 1.00 95.94 246 THR A CA 1
ATOM 1990 C C . THR A 1 246 ? -8.953 -8.181 9.477 1.00 95.94 246 THR A C 1
ATOM 1992 O O . THR A 1 246 ? -8.458 -9.092 10.148 1.00 95.94 246 THR A O 1
ATOM 1995 N N . VAL A 1 247 ? -8.823 -6.897 9.830 1.00 96.25 247 VAL A N 1
ATOM 1996 C CA . VAL A 1 247 ? -8.043 -6.479 11.009 1.00 96.25 247 VAL A CA 1
ATOM 1997 C C . VAL A 1 247 ? -8.717 -6.845 12.335 1.00 96.25 247 VAL A C 1
ATOM 1999 O O . VAL A 1 247 ? -8.016 -7.164 13.296 1.00 96.25 247 VAL A O 1
ATOM 2002 N N . LEU A 1 248 ? -10.055 -6.876 12.389 1.00 95.19 248 LEU A N 1
ATOM 2003 C CA . LEU A 1 248 ? -10.803 -7.348 13.561 1.00 95.19 248 LEU A CA 1
ATOM 2004 C C . LEU A 1 248 ? -10.589 -8.852 13.789 1.00 95.19 248 LEU A C 1
ATOM 2006 O O . LEU A 1 248 ? -10.263 -9.265 14.900 1.00 95.19 248 LEU A O 1
ATOM 2010 N N . LYS A 1 249 ? -10.675 -9.672 12.730 1.00 92.00 249 LYS A N 1
ATOM 2011 C CA . LYS A 1 249 ? -10.456 -11.131 12.812 1.00 92.00 249 LYS A CA 1
ATOM 2012 C C . LYS A 1 249 ? -9.041 -11.525 13.251 1.00 92.00 249 LYS A C 1
ATOM 2014 O O . LYS A 1 249 ? -8.849 -12.609 13.788 1.00 92.00 249 LYS A O 1
ATOM 2019 N N . SER A 1 250 ? -8.053 -10.669 13.007 1.00 90.31 250 SER A N 1
ATOM 2020 C CA . SER A 1 250 ? -6.630 -10.952 13.249 1.00 90.31 250 SER A CA 1
ATOM 2021 C C . SER A 1 250 ? -6.061 -10.314 14.514 1.00 90.31 250 SER A C 1
ATOM 2023 O O . SER A 1 250 ? -4.863 -10.438 14.770 1.00 90.31 250 SER A O 1
ATOM 2025 N N . ARG A 1 251 ? -6.888 -9.598 15.293 1.00 91.62 251 ARG A N 1
ATOM 2026 C CA . ARG A 1 251 ? -6.454 -8.735 16.410 1.00 91.62 251 ARG A CA 1
ATOM 2027 C C . ARG A 1 251 ? -5.427 -7.661 16.016 1.00 91.62 251 ARG A C 1
ATOM 2029 O O . ARG A 1 251 ? -4.882 -6.988 16.881 1.00 91.62 251 ARG A O 1
ATOM 2036 N N . ILE A 1 252 ? -5.195 -7.445 14.720 1.00 94.56 252 ILE A N 1
ATOM 2037 C CA . ILE A 1 252 ? -4.383 -6.326 14.230 1.00 94.56 252 ILE A CA 1
ATOM 2038 C C . ILE A 1 252 ? -5.068 -5.009 14.596 1.00 94.56 252 ILE A C 1
ATOM 2040 O O . ILE A 1 252 ? -4.385 -4.047 14.921 1.00 94.56 252 ILE A O 1
ATOM 2044 N N . PHE A 1 253 ? -6.405 -4.970 14.608 1.00 94.69 253 PHE A N 1
ATOM 2045 C CA . PHE A 1 253 ? -7.155 -3.777 14.995 1.00 94.69 253 PHE A CA 1
ATOM 2046 C C . PHE A 1 253 ? -6.832 -3.321 16.420 1.00 94.69 253 PHE A C 1
ATOM 2048 O O . PHE A 1 253 ? -6.557 -2.147 16.619 1.00 94.69 253 PHE A O 1
ATOM 2055 N N . THR A 1 254 ? -6.788 -4.234 17.396 1.00 93.06 254 THR A N 1
ATOM 2056 C CA . THR A 1 254 ? -6.431 -3.888 18.781 1.00 93.06 254 THR A CA 1
ATOM 2057 C C . THR A 1 254 ? -4.942 -3.626 18.939 1.00 93.06 254 THR A C 1
ATOM 2059 O O . THR A 1 254 ? -4.560 -2.832 19.783 1.00 93.06 254 THR A O 1
ATOM 2062 N N . THR A 1 255 ? -4.083 -4.185 18.082 1.00 91.62 255 THR A N 1
ATOM 2063 C CA . THR A 1 255 ? -2.705 -3.693 18.001 1.00 91.62 255 THR A CA 1
ATOM 2064 C C . THR A 1 255 ? -2.679 -2.260 17.487 1.00 91.62 255 THR A C 1
ATOM 2066 O O . THR A 1 255 ? -2.013 -1.441 18.084 1.00 91.62 255 THR A O 1
ATOM 2069 N N . ILE A 1 256 ? -3.432 -1.911 16.436 1.00 90.56 256 ILE A N 1
ATOM 2070 C CA . ILE A 1 256 ? -3.515 -0.563 15.839 1.00 90.56 256 ILE A CA 1
ATOM 2071 C C . ILE A 1 256 ? -4.368 0.408 16.664 1.00 90.56 256 ILE A C 1
ATOM 2073 O O . ILE A 1 256 ? -4.290 1.597 16.402 1.00 90.56 256 ILE A O 1
ATOM 2077 N N . LEU A 1 257 ? -5.142 -0.027 17.653 1.00 90.50 257 LEU A N 1
ATOM 2078 C CA . LEU A 1 257 ? -5.901 0.812 18.587 1.00 90.50 257 LEU A CA 1
ATOM 2079 C C . LEU A 1 257 ? -6.062 0.048 19.923 1.00 90.50 257 LEU A C 1
ATOM 2081 O O . LEU A 1 257 ? -7.103 -0.567 20.148 1.00 90.50 257 LEU A O 1
ATOM 2085 N N . PRO A 1 258 ? -5.050 0.052 20.815 1.00 88.56 258 PRO A N 1
ATOM 2086 C CA . PRO A 1 258 ? -5.048 -0.751 22.046 1.00 88.56 258 PRO A CA 1
ATOM 2087 C C . PRO A 1 258 ? -6.249 -0.525 22.957 1.00 88.56 258 PRO A C 1
ATOM 2089 O O . PRO A 1 258 ? -6.754 -1.473 23.547 1.00 88.56 258 PRO A O 1
ATOM 2092 N N . PHE A 1 259 ? -6.772 0.699 23.001 1.00 87.12 259 PHE A N 1
ATOM 2093 C CA . PHE A 1 259 ? -7.943 1.052 23.804 1.00 87.12 259 PHE A CA 1
ATOM 2094 C C . PHE A 1 259 ? -9.235 0.334 23.383 1.00 87.12 259 PHE A C 1
ATOM 2096 O O . PHE A 1 259 ? -10.209 0.330 24.128 1.00 87.12 259 PHE A O 1
ATOM 2103 N N . TYR A 1 260 ? -9.257 -0.304 22.209 1.00 92.06 260 TYR A N 1
ATOM 2104 C CA . TYR A 1 260 ? -10.366 -1.159 21.800 1.00 92.06 260 TYR A CA 1
ATOM 2105 C C . TYR A 1 260 ? -10.299 -2.574 22.380 1.00 92.06 260 TYR A C 1
ATOM 2107 O O . TYR A 1 260 ? -11.277 -3.302 22.241 1.00 92.06 260 TYR A O 1
ATOM 2115 N N . ALA A 1 261 ? -9.192 -2.997 22.999 1.00 91.06 261 ALA A N 1
ATOM 2116 C CA . ALA A 1 261 ? -9.048 -4.367 23.499 1.00 91.06 261 ALA A CA 1
ATOM 2117 C C . ALA A 1 261 ? -10.163 -4.729 24.495 1.00 91.06 261 ALA A C 1
ATOM 2119 O O . ALA A 1 261 ? -10.917 -5.667 24.249 1.00 91.06 261 ALA A O 1
ATOM 2120 N N . GLU A 1 262 ? -10.338 -3.926 25.547 1.00 90.81 262 GLU A N 1
ATOM 2121 C CA . GLU A 1 262 ? -11.367 -4.154 26.573 1.00 90.81 262 GLU A CA 1
ATOM 2122 C C . GLU A 1 262 ? -12.790 -4.047 26.008 1.00 90.81 262 GLU A C 1
ATOM 2124 O O . GLU A 1 262 ? -13.665 -4.839 26.349 1.00 90.81 262 GLU A O 1
ATOM 2129 N N . ILE A 1 263 ? -13.013 -3.110 25.083 1.00 91.81 263 ILE A N 1
ATOM 2130 C CA . ILE A 1 263 ? -14.320 -2.887 24.450 1.00 91.81 263 ILE A CA 1
ATOM 2131 C C . ILE A 1 263 ? -14.732 -4.085 23.595 1.00 91.81 263 ILE A C 1
ATOM 2133 O O . ILE A 1 263 ? -15.884 -4.519 23.629 1.00 91.81 263 ILE A O 1
ATOM 2137 N N . LEU A 1 264 ? -13.801 -4.614 22.799 1.00 93.12 264 LEU A N 1
ATOM 2138 C CA . LEU A 1 264 ? -14.083 -5.715 21.881 1.00 93.12 264 LEU A CA 1
ATOM 2139 C C . LEU A 1 264 ? -14.165 -7.072 22.589 1.00 93.12 264 LEU A C 1
ATOM 2141 O O . LEU A 1 264 ? -14.880 -7.942 22.089 1.00 93.12 264 LEU A O 1
ATOM 2145 N N . ASP A 1 265 ? -13.481 -7.237 23.724 1.00 92.75 265 ASP A N 1
ATOM 2146 C CA . ASP A 1 265 ? -13.557 -8.439 24.565 1.00 92.75 265 ASP A CA 1
ATOM 2147 C C . ASP A 1 265 ? -14.725 -8.382 25.582 1.00 92.75 265 ASP A C 1
ATOM 2149 O O . ASP A 1 265 ? -15.099 -9.405 26.159 1.00 92.75 265 ASP A O 1
ATOM 2153 N N . GLY A 1 266 ? -15.341 -7.211 25.782 1.00 91.69 266 GLY A N 1
ATOM 2154 C CA . GLY A 1 266 ? -16.482 -7.005 26.677 1.00 91.69 266 GLY A CA 1
ATOM 2155 C C . GLY A 1 266 ? -17.823 -7.550 26.162 1.00 91.69 266 GLY A C 1
ATOM 2156 O O . GLY A 1 266 ? -17.968 -8.005 25.024 1.00 91.69 266 GLY A O 1
ATOM 2157 N N . ALA A 1 267 ? -18.866 -7.454 26.997 1.00 90.62 267 ALA A N 1
ATOM 2158 C CA . ALA A 1 267 ? -20.198 -8.007 26.710 1.00 90.62 267 ALA A CA 1
ATOM 2159 C C . ALA A 1 267 ? -20.838 -7.450 25.421 1.00 90.62 267 ALA A C 1
ATOM 2161 O O . ALA A 1 267 ? -21.506 -8.182 24.686 1.00 90.62 267 ALA A O 1
ATOM 2162 N N . ARG A 1 268 ? -20.599 -6.166 25.118 1.00 91.12 268 ARG A N 1
ATOM 2163 C CA . ARG A 1 268 ? -21.079 -5.485 23.903 1.00 91.12 268 ARG A CA 1
ATOM 2164 C C . ARG A 1 268 ? -20.098 -5.570 22.728 1.00 91.12 268 ARG A C 1
ATOM 2166 O O . ARG A 1 268 ? -20.383 -5.029 21.661 1.00 91.12 268 ARG A O 1
ATOM 2173 N N . GLY A 1 269 ? -18.987 -6.299 22.852 1.00 92.06 269 GLY A N 1
ATOM 2174 C CA . GLY A 1 269 ? -17.927 -6.336 21.841 1.00 92.06 269 GLY A CA 1
ATOM 2175 C C . GLY A 1 269 ? -18.410 -6.725 20.441 1.00 92.06 269 GLY A C 1
ATOM 2176 O O . GLY A 1 269 ? -18.064 -6.069 19.459 1.00 92.06 269 GLY A O 1
ATOM 2177 N N . ARG A 1 270 ? -19.302 -7.721 20.326 1.00 93.38 270 ARG A N 1
ATOM 2178 C CA . ARG A 1 270 ? -19.911 -8.102 19.032 1.00 93.38 270 ARG A CA 1
ATOM 2179 C C . ARG A 1 270 ? -20.728 -6.973 18.401 1.00 93.38 270 ARG A C 1
ATOM 2181 O O . ARG A 1 270 ? -20.654 -6.791 17.188 1.00 93.38 270 ARG A O 1
ATOM 2188 N N . GLN A 1 271 ? -21.475 -6.220 19.204 1.00 93.88 271 GLN A N 1
ATOM 2189 C CA . GLN A 1 271 ? -22.236 -5.066 18.729 1.00 93.88 271 GLN A CA 1
ATOM 2190 C C . GLN A 1 271 ? -21.285 -3.966 18.236 1.00 93.88 271 GLN A C 1
ATOM 2192 O O . GLN A 1 271 ? -21.442 -3.479 17.119 1.00 93.88 271 GLN A O 1
ATOM 2197 N N . ARG A 1 272 ? -20.224 -3.657 18.993 1.00 93.81 272 ARG A N 1
ATOM 2198 C CA . ARG A 1 272 ? -19.214 -2.658 18.593 1.00 93.81 272 ARG A CA 1
ATOM 2199 C C . ARG A 1 272 ? -18.480 -3.031 17.308 1.00 93.81 272 ARG A C 1
ATOM 2201 O O . ARG A 1 272 ? -18.237 -2.171 16.466 1.00 93.81 272 ARG A O 1
ATOM 2208 N N . GLN A 1 273 ? -18.194 -4.315 17.093 1.00 95.19 273 GLN A N 1
ATOM 2209 C CA . GLN A 1 273 ? -17.653 -4.787 15.812 1.00 95.19 273 GLN A CA 1
ATOM 2210 C C . GLN A 1 273 ? -18.623 -4.538 14.651 1.00 95.19 273 GLN A C 1
ATOM 2212 O O . GLN A 1 273 ? -18.197 -4.117 13.576 1.00 95.19 273 GLN A O 1
ATOM 2217 N N . GLN A 1 274 ? -19.921 -4.786 14.847 1.00 95.69 274 GLN A N 1
ATOM 2218 C CA . GLN A 1 274 ? -20.935 -4.533 13.820 1.00 95.69 274 GLN A CA 1
ATOM 2219 C C . GLN A 1 274 ? -21.073 -3.039 13.510 1.00 95.69 274 GLN A C 1
ATOM 2221 O O . GLN A 1 274 ? -21.174 -2.680 12.338 1.00 95.69 274 GLN A O 1
ATOM 2226 N N . GLU A 1 275 ? -21.011 -2.177 14.524 1.00 95.31 275 GLU A N 1
ATOM 2227 C CA . GLU A 1 275 ? -21.020 -0.719 14.359 1.00 95.31 275 GLU A CA 1
ATOM 2228 C C . GLU A 1 275 ? -19.795 -0.228 13.577 1.00 95.31 275 GLU A C 1
ATOM 2230 O O . GLU A 1 275 ? -19.949 0.508 12.602 1.00 95.31 275 GLU A O 1
ATOM 2235 N N . LEU A 1 276 ? -18.590 -0.703 13.918 1.00 96.50 276 LEU A N 1
ATOM 2236 C CA . LEU A 1 276 ? -17.363 -0.398 13.169 1.00 96.50 276 LEU A CA 1
ATOM 2237 C C . LEU A 1 276 ? -17.484 -0.800 11.691 1.00 96.50 276 LEU A C 1
ATOM 2239 O O . LEU A 1 276 ? -17.138 -0.024 10.798 1.00 96.50 276 LEU A O 1
ATOM 2243 N N . LEU A 1 277 ? -18.007 -1.998 11.413 1.00 97.25 277 LEU A N 1
ATOM 2244 C CA . LEU A 1 277 ? -18.246 -2.466 10.044 1.00 97.25 277 LEU A CA 1
ATOM 2245 C C . LEU A 1 277 ? -19.308 -1.622 9.324 1.00 97.25 277 LEU A C 1
ATOM 2247 O O . LEU A 1 277 ? -19.167 -1.330 8.139 1.00 97.25 277 LEU A O 1
ATOM 2251 N N . ALA A 1 278 ? -20.370 -1.213 10.017 1.00 96.88 278 ALA A N 1
ATOM 2252 C CA . ALA A 1 278 ? -21.418 -0.379 9.439 1.00 96.88 278 ALA A CA 1
ATOM 2253 C C . ALA A 1 278 ? -20.896 1.019 9.073 1.00 96.88 278 ALA A C 1
ATOM 2255 O O . ALA A 1 278 ? -21.144 1.487 7.962 1.00 96.88 278 ALA A O 1
ATOM 2256 N N . LEU A 1 279 ? -20.132 1.659 9.963 1.00 96.00 279 LEU A N 1
ATOM 2257 C CA . LEU A 1 279 ? -19.554 2.986 9.735 1.00 96.00 279 LEU A CA 1
ATOM 2258 C C . LEU A 1 279 ? -18.512 2.969 8.613 1.00 96.00 279 LEU A C 1
ATOM 2260 O O . LEU A 1 279 ? -18.534 3.818 7.725 1.00 96.00 279 LEU A O 1
ATOM 2264 N N . THR A 1 280 ? -17.644 1.962 8.581 1.00 96.25 280 THR A N 1
ATOM 2265 C CA . THR A 1 280 ? -16.644 1.829 7.507 1.00 96.25 280 THR A CA 1
ATOM 2266 C C . THR A 1 280 ? -17.281 1.491 6.158 1.00 96.25 280 THR A C 1
ATOM 2268 O O . THR A 1 280 ? -16.810 1.963 5.126 1.00 96.25 280 THR A O 1
ATOM 2271 N N . ARG A 1 281 ? -18.436 0.810 6.142 1.00 96.25 281 ARG A N 1
ATOM 2272 C CA . ARG A 1 281 ? -19.249 0.637 4.924 1.00 96.25 281 ARG A CA 1
ATOM 2273 C C . ARG A 1 281 ? -19.838 1.951 4.414 1.00 96.25 281 ARG A C 1
ATOM 2275 O O . ARG A 1 281 ? -20.039 2.100 3.210 1.00 96.25 281 ARG A O 1
ATOM 2282 N N . VAL A 1 282 ? -20.145 2.904 5.297 1.00 94.44 282 VAL A N 1
ATOM 2283 C CA . VAL A 1 282 ? -20.578 4.249 4.878 1.00 94.44 282 VAL A CA 1
ATOM 2284 C C . VAL A 1 282 ? -19.453 4.942 4.114 1.00 94.44 282 VAL A C 1
ATOM 2286 O O . VAL A 1 282 ? -19.725 5.485 3.046 1.00 94.44 282 VAL A O 1
ATOM 2289 N N . LEU A 1 283 ? -18.205 4.851 4.592 1.00 93.44 283 LEU A N 1
ATOM 2290 C CA . LEU A 1 283 ? -17.040 5.388 3.875 1.00 93.44 283 LEU A CA 1
ATOM 2291 C C . LEU A 1 283 ? -16.914 4.787 2.471 1.00 93.44 283 LEU A C 1
ATOM 2293 O O . LEU A 1 283 ? -16.715 5.521 1.506 1.00 93.44 283 LEU A O 1
ATOM 2297 N N . ASP A 1 284 ? -17.102 3.473 2.344 1.00 93.44 284 ASP A N 1
ATOM 2298 C CA . ASP A 1 284 ? -17.031 2.785 1.050 1.00 93.44 284 ASP A CA 1
ATOM 2299 C C . ASP A 1 284 ? -18.137 3.237 0.088 1.00 93.44 284 ASP A C 1
ATOM 2301 O O . ASP A 1 284 ? -17.882 3.439 -1.100 1.00 93.44 284 ASP A O 1
ATOM 2305 N N . ARG A 1 285 ? -19.359 3.459 0.592 1.00 91.88 285 ARG A N 1
ATOM 2306 C CA . ARG A 1 285 ? -20.463 4.002 -0.218 1.00 91.88 285 ARG A CA 1
ATOM 2307 C C . ARG A 1 285 ? -20.193 5.431 -0.679 1.00 91.88 285 ARG A C 1
ATOM 2309 O O . ARG A 1 285 ? -20.419 5.722 -1.847 1.00 91.88 285 ARG A O 1
ATOM 2316 N N . LEU A 1 286 ? -19.690 6.294 0.206 1.00 89.94 286 LEU A N 1
ATOM 2317 C CA . LEU A 1 286 ? -19.312 7.668 -0.148 1.00 89.94 286 LEU A CA 1
ATOM 2318 C C . LEU A 1 286 ? -18.184 7.681 -1.185 1.00 89.94 286 LEU A C 1
ATOM 2320 O O . LEU A 1 286 ? -18.218 8.455 -2.137 1.00 89.94 286 LEU A O 1
ATOM 2324 N N . HIS A 1 287 ? -17.216 6.772 -1.057 1.00 87.00 287 HIS A N 1
ATOM 2325 C CA . HIS A 1 287 ? -16.177 6.611 -2.067 1.00 87.00 287 HIS A CA 1
ATOM 2326 C C . HIS A 1 287 ? -16.762 6.188 -3.421 1.00 87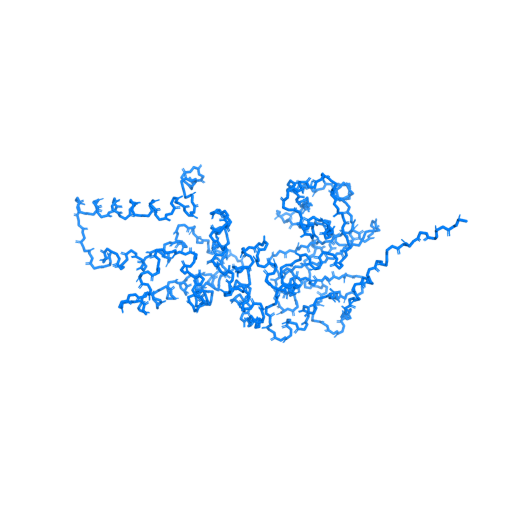.00 287 HIS A C 1
ATOM 2328 O O . HIS A 1 287 ? -16.411 6.771 -4.442 1.00 87.00 287 HIS A O 1
ATOM 2334 N N . GLY A 1 288 ? -17.679 5.215 -3.433 1.00 83.44 288 GLY A N 1
ATOM 2335 C CA . GLY A 1 288 ? -18.326 4.717 -4.652 1.00 83.44 288 GLY A CA 1
ATOM 2336 C C . GLY A 1 288 ? -19.270 5.709 -5.341 1.00 83.44 288 GLY A C 1
ATOM 2337 O O . GLY A 1 288 ? -19.589 5.517 -6.507 1.00 83.44 288 GLY A O 1
ATOM 2338 N N . GLN A 1 289 ? -19.704 6.765 -4.649 1.00 83.19 289 GLN A N 1
ATOM 2339 C CA . GLN A 1 289 ? -20.467 7.875 -5.236 1.00 83.19 289 GLN A CA 1
ATOM 2340 C C . GLN A 1 289 ? -19.580 8.905 -5.949 1.00 83.19 289 GLN A C 1
ATOM 2342 O O . GLN A 1 289 ? -20.099 9.799 -6.615 1.00 83.19 289 GLN A O 1
ATOM 2347 N N . SER A 1 290 ? -18.255 8.797 -5.814 1.00 76.19 290 SER A N 1
ATOM 2348 C CA . SER A 1 290 ? -17.334 9.634 -6.580 1.00 76.19 290 SER A CA 1
ATOM 2349 C C . SER A 1 290 ? -17.347 9.217 -8.052 1.00 76.19 290 SER A C 1
ATOM 2351 O O . SER A 1 290 ? -17.286 8.032 -8.372 1.00 76.19 290 SER A O 1
ATOM 2353 N N . SER A 1 291 ? -17.402 10.204 -8.937 1.00 70.38 291 SER A N 1
ATOM 2354 C CA . SER A 1 291 ? -17.269 10.059 -10.388 1.00 70.38 291 SER A CA 1
ATOM 2355 C C . SER A 1 291 ? -15.968 10.709 -10.863 1.00 70.38 291 SER A C 1
ATOM 2357 O O . SER A 1 291 ? -15.278 11.366 -10.079 1.00 70.38 291 SER A O 1
ATOM 2359 N N . ASP A 1 292 ? -15.639 10.547 -12.145 1.00 64.44 292 ASP A N 1
ATOM 2360 C CA . ASP A 1 292 ? -14.467 11.193 -12.748 1.00 64.44 292 ASP A CA 1
ATOM 2361 C C . ASP A 1 292 ? -14.554 12.734 -12.681 1.00 64.44 292 ASP A C 1
ATOM 2363 O O . ASP A 1 292 ? -13.528 13.396 -12.530 1.00 64.44 292 ASP A O 1
ATOM 2367 N N . ASP A 1 293 ? -15.771 13.294 -12.687 1.00 66.69 293 ASP A N 1
ATOM 2368 C CA . ASP A 1 293 ? -16.016 14.744 -12.634 1.00 66.69 293 ASP A CA 1
ATOM 2369 C C . ASP A 1 293 ? -16.209 15.286 -11.207 1.00 66.69 293 ASP A C 1
ATOM 2371 O O . ASP A 1 293 ? -16.064 16.485 -10.961 1.00 66.69 293 ASP A O 1
ATOM 2375 N N . TYR A 1 294 ? -16.542 14.420 -10.244 1.00 73.38 294 TYR A N 1
ATOM 2376 C CA . TYR A 1 294 ? -16.826 14.822 -8.867 1.00 73.38 294 TYR A CA 1
ATOM 2377 C C . TYR A 1 294 ? -16.317 13.794 -7.864 1.00 73.38 294 TYR A C 1
ATOM 2379 O O . TYR A 1 294 ? -16.849 12.688 -7.756 1.00 73.38 294 TYR A O 1
ATOM 2387 N N . ARG A 1 295 ? -15.317 14.185 -7.071 1.00 74.88 295 ARG A N 1
ATOM 2388 C CA . ARG A 1 295 ? -14.730 13.338 -6.034 1.00 74.88 295 ARG A CA 1
ATOM 2389 C C . ARG A 1 295 ? -15.127 13.833 -4.652 1.00 74.88 295 ARG A C 1
ATOM 2391 O O . ARG A 1 295 ? -14.832 14.967 -4.289 1.00 74.88 295 ARG A O 1
ATOM 2398 N N . ILE A 1 296 ? -15.745 12.955 -3.867 1.00 81.38 296 ILE A N 1
ATOM 2399 C CA . ILE A 1 296 ? -16.041 13.236 -2.463 1.00 81.38 296 ILE A CA 1
ATOM 2400 C C . ILE A 1 296 ? -14.741 13.074 -1.678 1.00 81.38 296 ILE A C 1
ATOM 2402 O O . ILE A 1 296 ? -14.237 11.963 -1.490 1.00 81.38 296 ILE A O 1
ATOM 2406 N N . GLU A 1 297 ? -14.179 14.192 -1.233 1.00 83.19 297 GLU A N 1
ATOM 2407 C CA . GLU A 1 297 ? -13.041 14.191 -0.325 1.00 83.19 297 GLU A CA 1
ATOM 2408 C C . GLU A 1 297 ? -13.545 14.153 1.118 1.00 83.19 297 GLU A C 1
ATOM 2410 O O . GLU A 1 297 ? -14.197 15.079 1.593 1.00 83.19 297 GLU A O 1
ATOM 2415 N N . ILE A 1 298 ? -13.274 13.042 1.806 1.00 87.25 298 ILE A N 1
ATOM 2416 C CA . ILE A 1 298 ? -13.643 12.865 3.211 1.00 87.25 298 ILE A CA 1
ATOM 2417 C C . ILE A 1 298 ? -12.487 13.390 4.071 1.00 87.25 298 ILE A C 1
ATOM 2419 O O . ILE A 1 298 ? -11.389 12.821 3.995 1.00 87.25 298 ILE A O 1
ATOM 2423 N N . PRO A 1 299 ? -12.709 14.426 4.899 1.00 90.44 299 PRO A N 1
ATOM 2424 C CA . PRO A 1 299 ? -11.672 14.957 5.773 1.00 90.44 299 PRO A CA 1
ATOM 2425 C C . PRO A 1 299 ? -11.162 13.922 6.780 1.00 90.44 299 PRO A C 1
ATOM 2427 O O . PRO A 1 299 ? -11.919 13.083 7.273 1.00 90.44 299 PRO A O 1
ATOM 2430 N N . ASP A 1 300 ? -9.886 14.022 7.149 1.00 89.12 300 ASP A N 1
ATOM 2431 C CA . ASP A 1 300 ? -9.186 13.074 8.029 1.00 89.12 300 ASP A CA 1
ATOM 2432 C C . ASP A 1 300 ? -9.903 12.881 9.360 1.00 89.12 300 ASP A C 1
ATOM 2434 O O . ASP A 1 300 ? -10.039 11.754 9.836 1.00 89.12 300 ASP A O 1
ATOM 2438 N N . TYR A 1 301 ? -10.406 13.972 9.941 1.00 87.06 301 TYR A N 1
ATOM 2439 C CA . TYR A 1 301 ? -11.143 13.912 11.196 1.00 87.06 301 TYR A CA 1
ATOM 2440 C C . TYR A 1 301 ? -12.398 13.042 11.067 1.00 87.06 301 TYR A C 1
ATOM 2442 O O . TYR A 1 301 ? -12.633 12.231 11.953 1.00 87.06 301 TYR A O 1
ATOM 2450 N N . MET A 1 302 ? -13.141 13.110 9.951 1.00 89.88 302 MET A N 1
ATOM 2451 C CA . MET A 1 302 ? -14.321 12.261 9.738 1.00 89.88 302 MET A CA 1
ATOM 2452 C C . MET A 1 302 ? -13.937 10.787 9.604 1.00 89.88 302 MET A C 1
ATOM 2454 O O . MET A 1 302 ? -14.633 9.923 10.139 1.00 89.88 302 MET A O 1
ATOM 2458 N N . LEU A 1 303 ? -12.817 10.488 8.934 1.00 91.81 303 LEU A N 1
ATOM 2459 C CA . LEU A 1 303 ? -12.297 9.121 8.843 1.00 91.81 303 LEU A CA 1
ATOM 2460 C C . LEU A 1 303 ? -12.007 8.565 10.241 1.00 91.81 303 LEU A C 1
ATOM 2462 O O . LEU A 1 303 ? -12.474 7.476 10.573 1.00 91.81 303 LEU A O 1
ATOM 2466 N N . PHE A 1 304 ? -11.314 9.328 11.089 1.00 89.56 304 PHE A N 1
ATOM 2467 C CA . PHE A 1 304 ? -11.069 8.925 12.475 1.00 89.56 304 PHE A CA 1
ATOM 2468 C C . PHE A 1 304 ? -12.354 8.832 13.298 1.00 89.56 304 PHE A C 1
ATOM 2470 O O . PHE A 1 304 ? -12.491 7.895 14.081 1.00 89.56 304 PHE A O 1
ATOM 2477 N N . THR A 1 305 ? -13.323 9.727 13.093 1.00 89.44 305 THR A N 1
ATOM 2478 C CA . THR A 1 305 ? -14.621 9.678 13.779 1.00 89.44 305 THR A CA 1
ATOM 2479 C C . THR A 1 305 ? -15.322 8.338 13.559 1.00 89.44 305 THR A C 1
ATOM 2481 O O . THR A 1 305 ? -15.862 7.786 14.515 1.00 89.44 305 THR A O 1
ATOM 2484 N N . THR A 1 306 ? -15.245 7.741 12.363 1.00 92.50 306 THR A N 1
ATOM 2485 C CA . THR A 1 306 ? -15.834 6.404 12.128 1.00 92.50 306 THR A CA 1
ATOM 2486 C C . THR A 1 306 ? -15.238 5.305 13.006 1.00 92.50 306 THR A C 1
ATOM 2488 O O . THR A 1 306 ? -15.924 4.340 13.337 1.00 92.50 306 THR A O 1
ATOM 2491 N N . LEU A 1 307 ? -13.979 5.465 13.418 1.00 91.81 307 LEU A N 1
ATOM 2492 C CA . LEU A 1 307 ? -13.298 4.567 14.341 1.00 91.81 307 LEU A CA 1
ATOM 2493 C C . LEU A 1 307 ? -13.449 4.992 15.800 1.00 91.81 307 LEU A C 1
ATOM 2495 O O . LEU A 1 307 ? -13.049 4.230 16.667 1.00 91.81 307 LEU A O 1
ATOM 2499 N N . LEU A 1 308 ? -13.975 6.178 16.101 1.00 90.38 308 LEU A N 1
ATOM 2500 C CA . LEU A 1 308 ? -14.076 6.689 17.471 1.00 90.38 308 LEU A CA 1
ATOM 2501 C C . LEU A 1 308 ? -15.489 6.695 18.023 1.00 90.38 308 LEU A C 1
ATOM 2503 O O . LEU A 1 308 ? -15.646 6.555 19.228 1.00 90.38 308 LEU A O 1
ATOM 2507 N N . VAL A 1 309 ? -16.507 6.797 17.170 1.00 90.44 309 VAL A N 1
ATOM 2508 C CA . VAL A 1 309 ? -17.908 6.775 17.608 1.00 90.44 309 VAL A CA 1
ATOM 2509 C C . VAL A 1 309 ? -18.242 5.506 18.403 1.00 90.44 309 VAL A C 1
ATOM 2511 O O . VAL A 1 309 ? -18.779 5.657 19.495 1.00 90.44 309 VAL A O 1
ATOM 2514 N N . PRO A 1 310 ? -17.878 4.278 17.972 1.00 92.38 310 PRO A N 1
ATOM 2515 C CA . PRO A 1 310 ? -18.188 3.080 18.760 1.00 92.38 310 PRO A CA 1
ATOM 2516 C C . PRO A 1 310 ? -17.466 3.035 20.115 1.00 92.38 310 PRO A C 1
ATOM 2518 O O . PRO A 1 310 ? -18.030 2.557 21.095 1.00 92.38 310 PRO A O 1
ATOM 2521 N N . TRP A 1 311 ? -16.234 3.553 20.185 1.00 91.50 311 TRP A N 1
ATOM 2522 C CA . TRP A 1 311 ? -15.494 3.708 21.442 1.00 91.50 311 TRP A CA 1
ATOM 2523 C C . TRP A 1 311 ? -16.186 4.708 22.372 1.00 91.50 311 TRP A C 1
ATOM 2525 O O . TRP A 1 311 ? -16.445 4.399 23.533 1.00 91.50 311 TRP A O 1
ATOM 2535 N N . ALA A 1 312 ? -16.527 5.883 21.846 1.00 88.81 312 ALA A N 1
ATOM 2536 C CA . ALA A 1 312 ? -17.139 6.951 22.619 1.00 88.81 312 ALA A CA 1
ATOM 2537 C C . ALA A 1 312 ? -18.545 6.560 23.103 1.00 88.81 312 ALA A C 1
ATOM 2539 O O . ALA A 1 312 ? -18.930 6.890 24.218 1.00 88.81 312 ALA A O 1
ATOM 2540 N N . GLU A 1 313 ? -19.286 5.795 22.303 1.00 89.94 313 GLU A N 1
ATOM 2541 C CA . GLU A 1 313 ? -20.586 5.253 22.689 1.00 89.94 313 GLU A CA 1
ATOM 2542 C C . GLU A 1 313 ? -20.477 4.200 23.799 1.00 89.94 313 GLU A C 1
ATOM 2544 O O . GLU A 1 313 ? -21.313 4.173 24.695 1.00 89.94 313 GLU A O 1
ATOM 2549 N N . GLU A 1 314 ? -19.458 3.334 23.784 1.00 90.12 314 GLU A N 1
ATOM 2550 C CA . GLU A 1 314 ? -19.246 2.383 24.887 1.00 90.12 314 GLU A CA 1
ATOM 2551 C C . GLU A 1 314 ? -18.840 3.090 26.177 1.00 90.12 314 GLU A C 1
ATOM 2553 O O . GLU A 1 314 ? -19.261 2.697 27.263 1.00 90.12 314 GLU A O 1
ATOM 2558 N N . ARG A 1 315 ? -18.020 4.133 26.056 1.00 87.38 315 ARG A N 1
ATOM 2559 C CA . ARG A 1 315 ? -17.436 4.810 27.207 1.00 87.38 315 ARG A CA 1
ATOM 2560 C C . ARG A 1 315 ? -18.371 5.835 27.845 1.00 87.38 315 ARG A C 1
ATOM 2562 O O . ARG A 1 315 ? -18.359 5.975 29.065 1.00 87.38 315 ARG A O 1
ATOM 2569 N N . PHE A 1 316 ? -19.161 6.531 27.032 1.00 87.50 316 PHE A N 1
ATOM 2570 C CA . PHE A 1 316 ? -19.930 7.701 27.452 1.00 87.50 316 PHE A CA 1
ATOM 2571 C C . PHE A 1 316 ? -21.428 7.625 27.132 1.00 87.50 316 PHE A C 1
ATOM 2573 O O . PHE A 1 316 ? -22.143 8.551 27.495 1.00 87.50 316 PHE A O 1
ATOM 2580 N N . ASP A 1 317 ? -21.927 6.571 26.472 1.00 84.62 317 ASP A N 1
ATOM 2581 C CA . ASP A 1 317 ? -23.353 6.442 26.097 1.00 84.62 317 ASP A CA 1
ATOM 2582 C C . ASP A 1 317 ? -23.871 7.654 25.285 1.00 84.62 317 ASP A C 1
ATOM 2584 O O . ASP A 1 317 ? -24.966 8.190 25.475 1.00 84.62 317 ASP A O 1
ATOM 2588 N N . LEU A 1 318 ? -23.000 8.133 24.397 1.00 81.56 318 LEU A N 1
ATOM 2589 C CA . LEU A 1 318 ? -23.049 9.421 23.707 1.00 81.56 318 LEU A CA 1
ATOM 2590 C C . LEU A 1 318 ? -24.348 9.654 22.913 1.00 81.56 318 LEU A C 1
ATOM 2592 O O . LEU A 1 318 ? -24.844 10.777 22.864 1.00 81.56 318 LEU A O 1
ATOM 2596 N N . LEU A 1 319 ? -24.914 8.612 22.304 1.00 76.44 319 LEU A N 1
ATOM 2597 C CA . LEU A 1 319 ? -26.129 8.666 21.489 1.00 76.44 319 LEU A CA 1
ATOM 2598 C C . LEU A 1 319 ? -27.413 8.691 22.329 1.00 76.44 319 LEU A C 1
ATOM 2600 O O . LEU A 1 319 ? -28.454 9.127 21.832 1.00 76.44 319 LEU A O 1
ATOM 2604 N N . GLN A 1 320 ? -27.361 8.241 23.584 1.00 74.62 320 GLN A N 1
ATOM 2605 C CA . GLN A 1 320 ? -28.515 8.237 24.492 1.00 74.62 320 GLN A CA 1
ATOM 2606 C C . GLN A 1 320 ? -28.575 9.499 25.359 1.00 74.62 320 GLN A C 1
ATOM 2608 O O . GLN A 1 320 ? -29.644 9.885 25.842 1.00 74.62 320 GLN A O 1
ATOM 2613 N N . GLN A 1 321 ? -27.447 10.190 25.521 1.00 71.31 321 GLN A N 1
ATOM 2614 C CA . GLN A 1 321 ? -27.363 11.395 26.329 1.00 71.31 321 GLN A CA 1
ATOM 2615 C C . GLN A 1 321 ? -27.929 12.633 25.610 1.00 71.31 321 GLN A C 1
ATOM 2617 O O . GLN A 1 321 ? -27.325 13.202 24.704 1.00 71.31 321 GLN A O 1
ATOM 2622 N N . ARG A 1 322 ? -29.084 13.131 26.072 1.00 66.31 322 ARG A N 1
ATOM 2623 C CA . ARG A 1 322 ? -29.589 14.473 25.724 1.00 66.31 322 ARG A CA 1
ATOM 2624 C C . ARG A 1 322 ? -29.078 15.500 26.734 1.00 66.31 322 ARG A C 1
ATOM 2626 O O . ARG A 1 322 ? -29.765 15.818 27.701 1.00 66.31 322 ARG A O 1
ATOM 2633 N N . LEU A 1 323 ? -27.863 16.003 26.525 1.00 70.00 323 LEU A N 1
ATOM 2634 C CA . LEU A 1 323 ? -27.267 17.028 27.388 1.00 70.00 323 LEU A CA 1
ATOM 2635 C C . LEU A 1 323 ? -27.476 18.441 26.831 1.00 70.00 323 LEU A C 1
ATOM 2637 O O . LEU A 1 323 ? -27.283 18.692 25.642 1.00 70.00 323 LEU A O 1
ATOM 2641 N N . HIS A 1 324 ? -27.792 19.387 27.717 1.00 68.75 324 HIS A N 1
ATOM 2642 C CA . HIS A 1 324 ? -27.868 20.817 27.413 1.00 68.75 324 HIS A CA 1
ATOM 2643 C C . HIS A 1 324 ? -26.987 21.629 28.374 1.00 68.75 324 HIS A C 1
ATOM 2645 O O . HIS A 1 324 ? -26.795 21.259 29.533 1.00 68.75 324 HIS A O 1
ATOM 2651 N N . GLY A 1 325 ? -26.458 22.758 27.895 1.00 73.38 325 GLY A N 1
ATOM 2652 C CA . GLY A 1 325 ? -25.743 23.726 28.730 1.00 73.38 325 GLY A CA 1
ATOM 2653 C C . GLY A 1 325 ? -24.427 23.191 29.333 1.00 73.38 325 GLY A C 1
ATOM 2654 O O . GLY A 1 325 ? -23.638 22.574 28.614 1.00 73.38 325 GLY A O 1
ATOM 2655 N N . PRO A 1 326 ? -24.145 23.424 30.631 1.00 73.25 326 PRO A N 1
ATOM 2656 C CA . PRO A 1 326 ? -22.858 23.092 31.258 1.00 73.25 326 PRO A CA 1
ATOM 2657 C C . PRO A 1 326 ? -22.474 21.608 31.186 1.00 73.25 326 PRO A C 1
ATOM 2659 O O . PRO A 1 326 ? -21.299 21.292 31.021 1.00 73.25 326 PRO A O 1
ATOM 2662 N N . ALA A 1 327 ? -23.453 20.700 31.252 1.00 73.62 327 ALA A N 1
ATOM 2663 C CA . ALA A 1 327 ? -23.206 19.258 31.211 1.00 73.62 327 ALA A CA 1
ATOM 2664 C C . ALA A 1 327 ? -22.607 18.805 29.868 1.00 73.62 327 ALA A C 1
ATOM 2666 O O . ALA A 1 327 ? -21.718 17.958 29.840 1.00 73.62 327 ALA A O 1
ATOM 2667 N N . HIS A 1 328 ? -23.022 19.430 28.760 1.00 76.81 328 HIS A N 1
ATOM 2668 C CA . HIS A 1 328 ? -22.435 19.183 27.441 1.00 76.81 328 HIS A CA 1
ATOM 2669 C C . HIS A 1 328 ? -20.958 19.610 27.391 1.00 76.81 328 HIS A C 1
ATOM 2671 O O . HIS A 1 328 ? -20.113 18.898 26.849 1.00 76.81 328 HIS A O 1
ATOM 2677 N N . HIS A 1 329 ? -20.623 20.759 27.989 1.00 75.81 329 HIS A N 1
ATOM 2678 C CA . HIS A 1 329 ? -19.235 21.221 28.069 1.00 75.81 329 HIS A CA 1
ATOM 2679 C C . HIS A 1 329 ? -18.356 20.292 28.912 1.00 75.81 329 HIS A C 1
ATOM 2681 O O . HIS A 1 329 ? -17.206 20.058 28.537 1.00 75.81 329 HIS A O 1
ATOM 2687 N N . THR A 1 330 ? -18.879 19.751 30.014 1.00 81.00 330 THR A N 1
ATOM 2688 C CA . THR A 1 330 ? -18.160 18.777 30.845 1.00 81.00 330 THR A CA 1
ATOM 2689 C C . THR A 1 330 ? -17.875 17.494 30.071 1.00 81.00 330 THR A C 1
ATOM 2691 O O . THR A 1 330 ? -16.711 17.121 29.951 1.00 81.00 330 THR A O 1
ATOM 2694 N N . LEU A 1 331 ? -18.891 16.892 29.443 1.00 82.00 331 LEU A N 1
ATOM 2695 C CA . LEU A 1 331 ? -18.717 15.672 28.649 1.00 82.00 331 LEU A CA 1
ATOM 2696 C C . LEU A 1 331 ? -17.731 15.880 27.487 1.00 82.00 331 LEU A C 1
ATOM 2698 O O . LEU A 1 331 ? -16.837 15.070 27.259 1.00 82.00 331 LEU A O 1
ATOM 2702 N N . SER A 1 332 ? -17.845 16.999 26.765 1.00 81.19 332 SER A N 1
ATOM 2703 C CA . SER A 1 332 ? -16.916 17.331 25.678 1.00 81.19 332 SER A CA 1
ATOM 2704 C C . SER A 1 332 ? -15.469 17.464 26.174 1.00 81.19 332 SER A C 1
ATOM 2706 O O . SER A 1 332 ? -14.542 17.000 25.505 1.00 81.19 332 SER A O 1
ATOM 2708 N N . ARG A 1 333 ? -15.259 18.048 27.363 1.00 83.25 333 ARG A N 1
ATOM 2709 C CA . ARG A 1 333 ? -13.936 18.113 28.002 1.00 83.25 333 ARG A CA 1
ATOM 2710 C C . ARG A 1 333 ? -13.412 16.735 28.401 1.00 83.25 333 ARG A C 1
ATOM 2712 O O . ARG A 1 333 ? -12.223 16.499 28.216 1.00 83.25 333 ARG A O 1
ATOM 2719 N N . GLU A 1 334 ? -14.261 15.859 28.927 1.00 84.25 334 GLU A N 1
ATOM 2720 C CA . GLU A 1 334 ? -13.890 14.489 29.310 1.00 84.25 334 GLU A CA 1
ATOM 2721 C C . GLU A 1 334 ? -13.480 13.659 28.092 1.00 84.25 334 GLU A C 1
ATOM 2723 O O . GLU A 1 334 ? -12.385 13.099 28.076 1.00 84.25 334 GLU A O 1
ATOM 2728 N N . ILE A 1 335 ? -14.289 13.682 27.027 1.00 84.00 335 ILE A N 1
ATOM 2729 C CA . ILE A 1 335 ? -13.962 13.021 25.757 1.00 84.00 335 ILE A CA 1
ATOM 2730 C C . ILE A 1 335 ? -12.632 13.546 25.216 1.00 84.00 335 ILE A C 1
ATOM 2732 O O . ILE A 1 335 ? -11.777 12.759 24.819 1.00 84.00 335 ILE A O 1
ATOM 2736 N N . ARG A 1 336 ? -12.423 14.871 25.210 1.00 81.94 336 ARG A N 1
ATOM 2737 C CA . ARG A 1 336 ? -11.169 15.463 24.722 1.00 81.94 336 ARG A CA 1
ATOM 2738 C C . ARG A 1 336 ? -9.970 15.037 25.566 1.00 81.94 336 ARG A C 1
ATOM 2740 O O . ARG A 1 336 ? -8.933 14.726 24.995 1.00 81.94 336 ARG A O 1
ATOM 2747 N N . ALA A 1 337 ? -10.110 14.995 26.889 1.00 82.81 337 ALA A N 1
ATOM 2748 C CA . ALA A 1 337 ? -9.042 14.564 27.785 1.00 82.81 337 ALA A CA 1
ATOM 2749 C C . ALA A 1 337 ? -8.669 13.087 27.566 1.00 82.81 337 ALA A C 1
ATOM 2751 O O . ALA A 1 337 ? -7.482 12.770 27.470 1.00 82.81 337 ALA A O 1
ATOM 2752 N N . GLU A 1 338 ? -9.659 12.197 27.422 1.00 83.25 338 GLU A N 1
ATOM 2753 C CA . GLU A 1 338 ? -9.398 10.788 27.103 1.00 83.25 338 GLU A CA 1
ATOM 2754 C C . GLU A 1 338 ? -8.794 10.638 25.696 1.00 83.25 338 GLU A C 1
ATOM 2756 O O . GLU A 1 338 ? -7.785 9.956 25.536 1.00 83.25 338 GLU A O 1
ATOM 2761 N N . LEU A 1 339 ? -9.321 11.331 24.679 1.00 80.25 339 LEU A N 1
ATOM 2762 C CA . LEU A 1 339 ? -8.745 11.320 23.329 1.00 80.25 339 LEU A CA 1
ATOM 2763 C C . LEU A 1 339 ? -7.301 11.826 23.313 1.00 80.25 339 LEU A C 1
ATOM 2765 O O . LEU A 1 339 ? -6.458 11.223 22.653 1.00 80.25 339 LEU A O 1
ATOM 2769 N N . ASP A 1 340 ? -6.994 12.897 24.045 1.00 76.75 340 ASP A N 1
ATOM 2770 C CA . ASP A 1 340 ? -5.634 13.416 24.148 1.00 76.75 340 ASP A CA 1
ATOM 2771 C C . ASP A 1 340 ? -4.702 12.378 24.780 1.00 76.75 340 ASP A C 1
ATOM 2773 O O . ASP A 1 340 ? -3.592 12.201 24.280 1.00 76.75 340 ASP A O 1
ATOM 2777 N N . SER A 1 341 ? -5.146 11.642 25.802 1.00 75.50 341 SER A N 1
ATOM 2778 C CA . SER A 1 341 ? -4.380 10.529 26.377 1.00 75.50 341 SER A CA 1
ATOM 2779 C C . SER A 1 341 ? -4.179 9.389 25.368 1.00 75.50 341 SER A C 1
ATOM 2781 O O . SER A 1 341 ? -3.052 8.945 25.161 1.00 75.50 341 SER A O 1
ATOM 2783 N N . LEU A 1 342 ? -5.236 8.975 24.665 1.00 73.25 342 LEU A N 1
ATOM 2784 C CA . LEU A 1 342 ? -5.212 7.848 23.726 1.00 73.25 342 LEU A CA 1
ATOM 2785 C C . LEU A 1 342 ? -4.418 8.130 22.439 1.00 73.25 342 LEU A C 1
ATOM 2787 O O . LEU A 1 342 ? -3.740 7.249 21.903 1.00 73.25 342 LEU A O 1
ATOM 2791 N N . PHE A 1 343 ? -4.510 9.353 21.909 1.00 67.38 343 PHE A N 1
ATOM 2792 C CA . PHE A 1 343 ? -3.932 9.729 20.618 1.00 67.38 343 PHE A CA 1
ATOM 2793 C C . PHE A 1 343 ? -2.603 10.476 20.721 1.00 67.38 343 PHE A C 1
ATOM 2795 O O . PHE A 1 343 ? -1.802 10.380 19.783 1.00 67.38 343 PHE A O 1
ATOM 2802 N N . SER A 1 344 ? -2.322 11.205 21.809 1.00 61.56 344 SER A N 1
ATOM 2803 C CA . SER A 1 344 ? -1.031 11.900 21.943 1.00 61.56 344 SER A CA 1
ATOM 2804 C C . SER A 1 344 ? 0.125 10.910 22.034 1.00 61.56 344 SER A C 1
ATOM 2806 O O . SER A 1 344 ? 1.151 11.137 21.39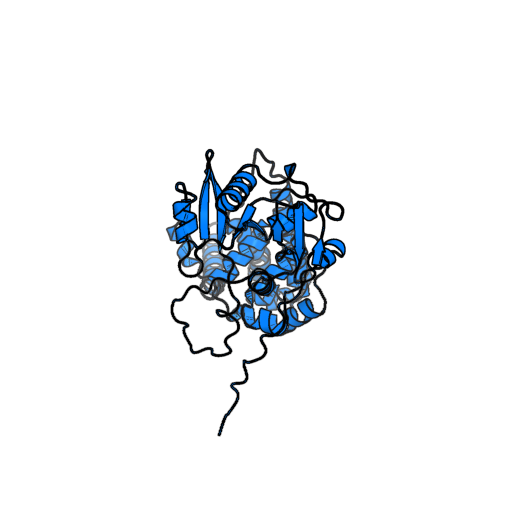4 1.00 61.56 344 SER A O 1
ATOM 2808 N N . GLU A 1 345 ? -0.057 9.791 22.739 1.00 61.97 345 GLU A N 1
ATOM 2809 C CA . GLU A 1 345 ? 0.971 8.751 22.861 1.00 61.97 345 GLU A CA 1
ATOM 2810 C C . GLU A 1 345 ? 1.217 8.008 21.541 1.00 61.97 345 GLU A C 1
ATOM 2812 O O . GLU A 1 345 ? 2.334 7.565 21.275 1.00 61.97 345 GLU A O 1
ATOM 2817 N N . ARG A 1 346 ? 0.198 7.905 20.674 1.00 62.12 346 ARG A N 1
ATOM 2818 C CA . ARG A 1 346 ? 0.211 6.914 19.589 1.00 62.12 346 ARG A CA 1
ATOM 2819 C C . ARG A 1 346 ? 0.062 7.432 18.167 1.00 62.12 346 ARG A C 1
ATOM 2821 O O . ARG A 1 346 ? 0.465 6.740 17.237 1.00 62.12 346 ARG A O 1
ATOM 2828 N N . PHE A 1 347 ? -0.457 8.642 17.976 1.00 61.56 347 PHE A N 1
ATOM 2829 C CA . PHE A 1 347 ? -0.647 9.251 16.651 1.00 61.56 347 PHE A CA 1
ATOM 2830 C C . PHE A 1 347 ? -0.114 10.689 16.547 1.00 61.56 347 PHE A C 1
ATOM 2832 O O . PHE A 1 347 ? -0.093 11.244 15.446 1.00 61.56 347 PHE A O 1
ATOM 2839 N N . ASN A 1 348 ? 0.361 11.275 17.657 1.00 57.31 348 ASN A N 1
ATOM 2840 C CA . ASN A 1 348 ? 0.951 12.618 17.732 1.00 57.31 348 ASN A CA 1
ATOM 2841 C C . ASN A 1 348 ? 0.099 13.682 16.999 1.00 57.31 348 ASN A C 1
ATOM 2843 O O . ASN A 1 348 ? 0.566 14.391 16.104 1.00 57.31 348 ASN A O 1
ATOM 2847 N N . ILE A 1 349 ? -1.191 13.742 17.352 1.00 52.97 349 ILE A N 1
ATOM 2848 C CA . ILE A 1 349 ? -2.220 14.561 16.683 1.00 52.97 349 ILE A CA 1
ATOM 2849 C C . ILE A 1 349 ? -2.034 16.074 16.893 1.00 52.97 349 ILE A C 1
ATOM 2851 O O . ILE A 1 349 ? -2.524 16.849 16.078 1.00 52.97 349 ILE A O 1
ATOM 2855 N N . LYS A 1 350 ? -1.235 16.522 17.878 1.00 45.81 350 LYS A N 1
ATOM 2856 C CA . LYS A 1 350 ? -0.983 17.952 18.193 1.00 45.81 350 LYS A CA 1
ATOM 2857 C C . LYS A 1 350 ? -0.432 18.803 17.035 1.00 45.81 350 LYS A C 1
ATOM 2859 O O . LYS A 1 350 ? -0.275 20.011 17.180 1.00 45.81 350 LYS A O 1
ATOM 2864 N N . ARG A 1 351 ? -0.106 18.195 15.893 1.00 43.94 351 ARG A N 1
ATOM 2865 C CA . ARG A 1 351 ? 0.379 18.878 14.691 1.00 43.94 351 ARG A CA 1
ATOM 2866 C C . ARG A 1 351 ? -0.707 19.151 13.635 1.00 43.94 351 ARG A C 1
ATOM 2868 O O . ARG A 1 351 ? -0.408 19.856 12.683 1.00 43.94 351 ARG A O 1
ATOM 2875 N N . LEU A 1 352 ? -1.932 18.641 13.804 1.00 41.38 352 LEU A N 1
ATOM 2876 C CA . LEU A 1 352 ? -3.063 18.916 12.900 1.00 41.38 352 LEU A CA 1
ATOM 2877 C C . LEU A 1 352 ? -3.580 20.362 13.025 1.00 41.38 352 LEU A C 1
ATOM 2879 O O . LEU A 1 352 ? -3.869 20.981 12.011 1.00 41.38 352 LEU A O 1
ATOM 2883 N N . ASP A 1 353 ? -3.554 20.948 14.226 1.00 36.22 353 ASP A N 1
ATOM 2884 C CA . ASP A 1 353 ? -4.007 22.333 14.478 1.00 36.22 353 ASP A CA 1
ATOM 2885 C C . ASP A 1 353 ? -3.051 23.430 13.957 1.00 36.22 353 ASP A C 1
ATOM 2887 O O . ASP A 1 353 ? -3.295 24.614 14.167 1.00 36.22 353 ASP A O 1
ATOM 2891 N N . LYS A 1 354 ? -1.928 23.072 13.317 1.00 32.88 354 LYS A N 1
ATOM 2892 C CA . LYS A 1 354 ? -0.998 24.052 12.719 1.00 32.88 354 LYS A CA 1
ATOM 2893 C C . LYS A 1 354 ? -1.066 24.128 11.194 1.00 32.88 354 LYS A C 1
ATOM 2895 O O . LYS A 1 354 ? -0.404 24.992 10.627 1.00 32.88 354 LYS A O 1
ATOM 2900 N N . GLU A 1 355 ? -1.803 23.229 10.546 1.00 31.20 355 GLU A N 1
ATOM 2901 C CA . GLU A 1 355 ? -1.896 23.150 9.078 1.00 31.20 355 GLU A CA 1
ATOM 2902 C C . GLU A 1 355 ? -3.350 23.157 8.556 1.00 31.20 355 GLU A C 1
ATOM 2904 O O . GLU A 1 355 ? -3.552 23.029 7.350 1.00 31.20 355 GLU A O 1
ATOM 2909 N N . ALA A 1 356 ? -4.340 23.352 9.435 1.00 31.28 356 ALA A N 1
ATOM 2910 C CA . ALA A 1 356 ? -5.706 23.769 9.096 1.00 31.28 356 ALA A CA 1
ATOM 2911 C C . ALA A 1 356 ? -5.878 25.251 9.446 1.00 31.28 356 ALA A C 1
ATOM 2913 O O . ALA A 1 356 ? -6.621 25.940 8.712 1.00 31.28 356 ALA A O 1
#

Solvent-accessible surface area (backbone atoms only — not comparable to full-atom values): 20045 Å² total; per-residue (Å²): 141,82,84,81,79,77,73,77,81,74,75,78,78,81,78,60,50,74,41,48,49,89,76,48,77,59,52,77,86,79,48,54,70,67,58,49,52,53,38,52,54,32,45,78,70,76,31,58,44,24,40,26,28,65,24,48,40,28,34,56,72,74,40,84,52,92,58,59,40,33,38,22,76,48,49,74,73,54,46,47,68,72,38,76,57,49,49,79,42,65,90,86,62,59,34,35,40,38,61,46,85,91,80,42,72,37,44,39,30,49,31,36,37,52,77,90,76,74,63,93,53,95,83,62,82,73,73,93,68,84,58,72,29,49,71,61,36,34,36,62,67,36,66,35,23,49,43,30,37,33,38,36,80,87,77,43,30,38,44,28,72,71,55,14,66,62,26,55,79,69,38,43,42,40,50,40,74,58,37,57,62,51,35,71,76,42,35,67,50,49,59,52,53,46,41,52,18,30,65,70,74,26,47,66,33,67,68,39,46,54,31,40,63,74,48,45,72,49,46,75,76,48,59,33,60,61,56,46,57,49,51,51,51,40,60,68,60,50,29,19,28,56,29,50,56,52,28,57,77,60,52,43,42,34,64,77,39,57,85,44,44,67,52,54,73,38,96,59,10,70,58,43,53,50,48,41,41,53,42,27,41,49,48,22,51,51,44,68,69,35,49,98,91,45,72,69,80,79,54,69,67,61,60,50,43,47,71,39,51,55,55,45,36,73,76,62,43,55,90,77,58,88,65,66,70,70,59,38,56,50,52,53,49,51,53,48,54,51,48,47,60,65,34,49,82,51,44,57,55,88,62,55,84,78,78,115

Nearest PDB structures (foldseek):
  3aqm-assembly1_B  TM=8.830E-01  e=8.643E-22  Escherichia coli DH1
  3aql-assembly1_B  TM=8.801E-01  e=9.102E-22  Escherichia coli DH1
  3aqk-assembly1_A  TM=8.938E-01  e=4.518E-19  Escherichia coli DH1
  6qy6-assembly1_A  TM=6.634E-01  e=1.824E-16  Planococcus halocryophilus
  7otr-assembly1_A  TM=6.742E-01  e=3.962E-16  Planococcus halocryophilus

Radius of gyration: 23.62 Å; Cα contacts (8 Å, |Δi|>4): 488; chains: 1; bounding box: 83×45×59 Å

Secondary structure (DSSP, 8-state):
---------PPPPPPPEEE-TTSS---GGGS-HHHHHHHHHHHHTT--EEEETHHHHHHHTTPPPSS-EEEESS-HHHHHHH-SSEEEE-SSS-EEEEE-GGG-EEEEEE-B-STTT----TT----S---B--HHHHHHHSSBGGG--EEETTTTEEEESSSHHHHHHTTEE-BSS-HHHHHHH-TTHHHHHHHHHHHHTPEEPHHHHHHHHHHGGGGGGS-HHHHHHHHHHHHTSS-HHHHHHHHHHTTHHHHH-TTHHHHHHSTTHHHHHHHHHHHHHHHHHHHHT--SS------HHHHHHHHHHHHHHHHH-TTT----THHHHHHHHHHHHHHHHHHHTTT-GGGGGGT-